Protein AF-A0A254TGI7-F1 (afdb_monomer_lite)

Organism: NCBI:txid1968433

Radius of gyration: 33.94 Å; chains: 1; bounding box: 70×38×105 Å

Foldseek 3Di:
DDPPPPPDPPPPPPPPVVVVVVLVVVVVVVVVVLVVVLVVQLVVVVVVLCVVVVVPVVPDDDDCSVVVVVVSNVVSVVVSVVVVVVVVVVSVVVVVVVVVVVVVLVVVLVVCVVVVNLDQPPPRPPPDPVSVVSNVQSVQVNVLVVVLVVLVVPDDPDQDPDPVSNVVSVVSVVVNVVSVVDRPDD

Structure (mmCIF, N/CA/C/O backbone):
data_AF-A0A254TGI7-F1
#
_entry.id   AF-A0A254TGI7-F1
#
loop_
_atom_site.group_PDB
_atom_site.id
_atom_site.type_symbol
_atom_site.label_atom_id
_atom_site.label_alt_id
_atom_site.label_comp_id
_atom_site.label_asym_id
_atom_site.label_entity_id
_atom_site.label_seq_id
_atom_site.pdbx_PDB_ins_code
_atom_site.Cartn_x
_atom_site.Cartn_y
_atom_site.Cartn_z
_atom_site.occupancy
_atom_site.B_iso_or_equiv
_atom_site.auth_seq_id
_atom_site.auth_comp_id
_atom_site.auth_asym_id
_atom_site.auth_atom_id
_atom_site.pdbx_PDB_model_num
ATOM 1 N N . MET A 1 1 ? 27.133 -23.871 -22.714 1.00 36.31 1 MET A N 1
ATOM 2 C CA . MET A 1 1 ? 26.494 -24.335 -21.467 1.00 36.31 1 MET A CA 1
ATOM 3 C C . MET A 1 1 ? 27.021 -23.432 -20.364 1.00 36.31 1 MET A C 1
ATOM 5 O O . MET A 1 1 ? 28.171 -23.569 -19.981 1.00 36.31 1 MET A O 1
ATOM 9 N N . ILE A 1 2 ? 26.268 -22.386 -20.026 1.00 43.25 2 ILE A N 1
ATOM 10 C CA . ILE A 1 2 ? 26.691 -21.354 -19.067 1.00 43.25 2 ILE A CA 1
ATOM 11 C C . ILE A 1 2 ? 26.237 -21.831 -17.683 1.00 43.25 2 ILE A C 1
ATOM 13 O O . ILE A 1 2 ? 25.066 -22.200 -17.564 1.00 43.25 2 ILE A O 1
ATOM 17 N N . PRO A 1 3 ? 27.112 -21.875 -16.663 1.00 49.44 3 PRO A N 1
ATOM 18 C CA . PRO A 1 3 ? 26.687 -22.210 -15.316 1.00 49.44 3 PRO A CA 1
ATOM 19 C C . PRO A 1 3 ? 25.784 -21.082 -14.819 1.00 49.44 3 PRO A C 1
ATOM 21 O O . PRO A 1 3 ? 26.219 -19.948 -14.633 1.00 49.44 3 PRO A O 1
ATOM 24 N N . ILE A 1 4 ? 24.498 -21.387 -14.660 1.00 50.16 4 ILE A N 1
ATOM 25 C CA . ILE A 1 4 ? 23.578 -20.529 -13.924 1.00 50.16 4 ILE A CA 1
ATOM 26 C C . ILE A 1 4 ? 23.998 -20.685 -12.466 1.00 50.16 4 ILE A C 1
ATOM 28 O O . ILE A 1 4 ? 23.680 -21.693 -11.836 1.00 50.16 4 ILE A O 1
ATOM 32 N N . SER A 1 5 ? 24.794 -19.740 -11.965 1.00 51.22 5 SER A N 1
ATOM 33 C CA . SER A 1 5 ? 25.120 -19.649 -10.548 1.00 51.22 5 SER A CA 1
ATOM 34 C C . SER A 1 5 ? 23.811 -19.649 -9.766 1.00 51.22 5 SER A C 1
ATOM 36 O O . SER A 1 5 ? 22.973 -18.764 -9.944 1.00 51.22 5 SER A O 1
ATOM 38 N N . ALA A 1 6 ? 23.622 -20.676 -8.940 1.00 52.50 6 ALA A N 1
ATOM 39 C CA . ALA A 1 6 ? 22.512 -20.818 -8.007 1.00 52.50 6 ALA A CA 1
ATOM 40 C C . ALA A 1 6 ? 22.697 -19.861 -6.819 1.00 52.50 6 ALA A C 1
ATOM 42 O O . ALA A 1 6 ? 22.656 -20.280 -5.664 1.00 52.50 6 ALA A O 1
ATOM 43 N N . ASP A 1 7 ? 22.961 -18.588 -7.115 1.00 54.72 7 ASP A N 1
ATOM 44 C CA . ASP A 1 7 ? 23.063 -17.555 -6.102 1.00 54.72 7 ASP A CA 1
ATOM 45 C C . ASP A 1 7 ? 21.641 -17.173 -5.703 1.00 54.72 7 ASP A C 1
ATOM 47 O O . ASP A 1 7 ? 20.912 -16.472 -6.410 1.00 54.72 7 ASP A O 1
ATOM 51 N N . ASP A 1 8 ? 21.216 -17.857 -4.647 1.00 52.28 8 ASP A N 1
ATOM 52 C CA . ASP A 1 8 ? 20.202 -17.490 -3.679 1.00 52.28 8 ASP A CA 1
ATOM 53 C C . ASP A 1 8 ? 19.189 -16.468 -4.206 1.00 52.28 8 ASP A C 1
ATOM 55 O O . ASP A 1 8 ? 19.264 -15.256 -3.980 1.00 52.28 8 ASP A O 1
ATOM 59 N N . ARG A 1 9 ? 18.198 -16.985 -4.938 1.00 51.59 9 ARG A N 1
ATOM 60 C CA . ARG A 1 9 ? 17.018 -16.247 -5.388 1.00 51.59 9 ARG A CA 1
ATOM 61 C C . ARG A 1 9 ? 16.159 -15.936 -4.158 1.00 51.59 9 ARG A C 1
ATOM 63 O O . ARG A 1 9 ? 15.042 -16.433 -4.036 1.00 51.59 9 ARG A O 1
ATOM 70 N N . ARG A 1 10 ? 16.680 -15.119 -3.234 1.00 52.34 10 ARG A N 1
ATOM 71 C CA . ARG A 1 10 ? 15.937 -14.481 -2.152 1.00 52.34 10 ARG A CA 1
ATOM 72 C C . ARG A 1 10 ? 14.828 -13.691 -2.817 1.00 52.34 10 ARG A C 1
ATOM 74 O O . ARG A 1 10 ? 15.018 -12.551 -3.240 1.00 52.34 10 ARG A O 1
ATOM 81 N N . GLN A 1 11 ? 13.662 -14.321 -2.922 1.00 50.00 11 GLN A N 1
ATOM 82 C CA . GLN A 1 11 ? 12.395 -13.657 -3.159 1.00 50.00 11 GLN A CA 1
ATOM 83 C C . GLN A 1 11 ? 12.186 -12.710 -1.982 1.00 50.00 11 GLN A C 1
ATOM 85 O O . GLN A 1 11 ? 11.547 -13.028 -0.985 1.00 50.00 11 GLN A O 1
ATOM 90 N N . THR A 1 12 ? 12.807 -11.541 -2.068 1.00 51.97 12 THR A N 1
ATOM 91 C CA . THR A 1 12 ? 12.520 -10.420 -1.196 1.00 51.97 12 THR A CA 1
ATOM 92 C C . THR A 1 12 ? 11.142 -9.964 -1.624 1.00 51.97 12 THR A C 1
ATOM 94 O O . THR A 1 12 ? 10.978 -9.181 -2.559 1.00 51.97 12 THR A O 1
ATOM 97 N N . ILE A 1 13 ? 10.132 -10.545 -0.979 1.00 52.84 13 ILE A N 1
ATOM 98 C CA . ILE A 1 13 ? 8.774 -10.036 -1.007 1.00 52.84 13 ILE A CA 1
ATOM 99 C C . ILE A 1 13 ? 8.892 -8.637 -0.404 1.00 52.84 13 ILE A C 1
ATOM 101 O O . ILE A 1 13 ? 8.951 -8.466 0.811 1.00 52.84 13 ILE A O 1
ATOM 105 N N . TYR A 1 14 ? 9.042 -7.640 -1.276 1.00 54.62 14 TYR A N 1
ATOM 106 C CA . TYR A 1 14 ? 9.087 -6.225 -0.930 1.00 54.62 14 TYR A CA 1
ATOM 107 C C . TYR A 1 14 ? 7.664 -5.813 -0.537 1.00 54.62 14 TYR A C 1
ATOM 109 O O . TYR A 1 14 ? 6.973 -5.093 -1.254 1.00 54.62 14 TYR A O 1
ATOM 117 N N . VAL A 1 15 ? 7.190 -6.334 0.596 1.00 56.69 15 VAL A N 1
ATOM 118 C CA . VAL A 1 15 ? 6.073 -5.730 1.312 1.00 56.69 15 VAL A CA 1
ATOM 119 C C . VAL A 1 15 ? 6.608 -4.387 1.776 1.00 56.69 15 VAL A C 1
ATOM 121 O O . VAL A 1 15 ? 7.562 -4.332 2.547 1.00 56.69 15 VAL A O 1
ATOM 124 N N . ASP A 1 16 ? 6.071 -3.312 1.206 1.00 66.69 16 ASP A N 1
ATOM 125 C CA . ASP A 1 16 ? 6.543 -1.951 1.423 1.00 66.69 16 ASP A CA 1
ATOM 126 C C . ASP A 1 16 ? 6.494 -1.632 2.928 1.00 66.69 16 ASP A C 1
ATOM 128 O O . ASP A 1 16 ? 5.434 -1.360 3.496 1.00 66.69 16 ASP A O 1
ATOM 132 N N . HIS A 1 17 ? 7.647 -1.733 3.599 1.00 69.38 17 HIS A N 1
ATOM 133 C CA . HIS A 1 17 ? 7.755 -1.614 5.055 1.00 69.38 17 HIS A CA 1
ATOM 134 C C . HIS A 1 17 ? 7.240 -0.264 5.557 1.00 69.38 17 HIS A C 1
ATOM 136 O O . HIS A 1 17 ? 6.846 -0.145 6.713 1.00 69.38 17 HIS A O 1
ATOM 142 N N . ILE A 1 18 ? 7.240 0.756 4.695 1.00 70.50 18 ILE A N 1
ATOM 143 C CA . ILE A 1 18 ? 6.680 2.072 4.993 1.00 70.50 18 ILE A CA 1
ATOM 144 C C . ILE A 1 18 ? 5.167 1.952 5.169 1.00 70.50 18 ILE A C 1
ATOM 146 O O . ILE A 1 18 ? 4.638 2.369 6.196 1.00 70.50 18 ILE A O 1
ATOM 150 N N . VAL A 1 19 ? 4.480 1.328 4.212 1.00 69.31 19 VAL A N 1
ATOM 151 C CA . VAL A 1 19 ? 3.024 1.149 4.267 1.00 69.31 19 VAL A CA 1
ATOM 152 C C . VAL A 1 19 ? 2.647 0.244 5.438 1.00 69.31 19 VAL A C 1
ATOM 154 O O . VAL A 1 19 ? 1.735 0.570 6.191 1.00 69.31 19 VAL A O 1
ATOM 157 N N . GLN A 1 20 ? 3.395 -0.841 5.656 1.00 77.06 20 GLN A N 1
ATOM 158 C CA . GLN A 1 20 ? 3.172 -1.737 6.791 1.00 77.06 20 GLN A CA 1
ATOM 159 C C . GLN A 1 20 ? 3.346 -1.018 8.137 1.00 77.06 20 GLN A C 1
ATOM 161 O O . GLN A 1 20 ? 2.534 -1.216 9.037 1.00 77.06 20 GLN A O 1
ATOM 166 N N . LYS A 1 21 ? 4.362 -0.152 8.277 1.00 79.31 21 LYS A N 1
ATOM 167 C CA . LYS A 1 21 ? 4.559 0.656 9.489 1.00 79.31 21 LYS A CA 1
ATOM 168 C C . LYS A 1 21 ? 3.387 1.595 9.725 1.00 79.31 21 LYS A C 1
ATOM 170 O O . LYS A 1 21 ? 2.875 1.624 10.834 1.00 79.31 21 LYS A O 1
ATOM 175 N N . TRP A 1 22 ? 2.936 2.326 8.707 1.00 77.31 22 TRP A N 1
ATOM 176 C CA . TRP A 1 22 ? 1.803 3.242 8.862 1.00 77.31 22 TRP A CA 1
ATOM 177 C C . TRP A 1 22 ? 0.497 2.512 9.172 1.00 77.31 22 TRP A C 1
ATOM 179 O O . TRP A 1 22 ? -0.266 2.987 10.006 1.00 77.31 22 TRP A O 1
ATOM 189 N N . LEU A 1 23 ? 0.268 1.342 8.568 1.00 76.62 23 LEU A N 1
ATOM 190 C CA . LEU A 1 23 ? -0.884 0.500 8.884 1.00 76.62 23 LEU A CA 1
ATOM 191 C C . LEU A 1 23 ? -0.836 0.019 10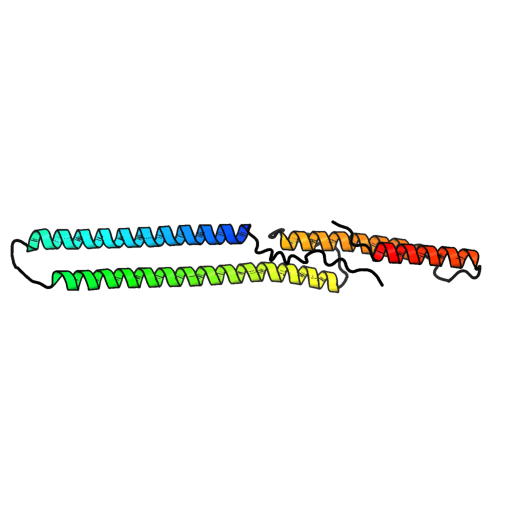.340 1.00 76.62 23 LEU A C 1
ATOM 193 O O . LEU A 1 23 ? -1.836 0.095 11.044 1.00 76.62 23 LEU A O 1
ATOM 197 N N . LEU A 1 24 ? 0.333 -0.425 10.806 1.00 80.19 24 LEU A N 1
ATOM 198 C CA . LEU A 1 24 ? 0.528 -0.877 12.182 1.00 80.19 24 LEU A CA 1
ATOM 199 C C . LEU A 1 24 ? 0.350 0.279 13.173 1.00 80.19 24 LEU A C 1
ATOM 201 O O . LEU A 1 24 ? -0.329 0.119 14.178 1.00 80.19 24 LEU A O 1
ATOM 205 N N . VAL A 1 25 ? 0.886 1.461 12.863 1.00 80.69 25 VAL A N 1
ATOM 206 C CA . VAL A 1 25 ? 0.687 2.679 13.664 1.00 80.69 25 VAL A CA 1
ATOM 207 C C . VAL A 1 25 ? -0.795 3.050 13.731 1.00 80.69 25 VAL A C 1
ATOM 209 O O . VAL A 1 25 ? -1.306 3.294 14.819 1.00 80.69 25 VAL A O 1
ATOM 212 N N . ALA A 1 26 ? -1.501 3.054 12.597 1.00 79.19 26 ALA A N 1
ATOM 213 C CA . ALA A 1 26 ? -2.934 3.336 12.556 1.00 79.19 26 ALA A CA 1
ATOM 214 C C . ALA A 1 26 ? -3.743 2.309 13.362 1.00 79.19 26 ALA A C 1
ATOM 216 O O . ALA A 1 26 ? -4.642 2.699 14.102 1.00 79.19 26 ALA A O 1
ATOM 217 N N . LEU A 1 27 ? -3.390 1.023 13.269 1.00 81.50 27 LEU A N 1
ATOM 218 C CA . LEU A 1 27 ? -4.012 -0.048 14.045 1.00 81.50 27 LEU A CA 1
ATOM 219 C C . LEU A 1 27 ? -3.783 0.144 15.547 1.00 81.50 27 LEU A C 1
ATOM 221 O O . LEU A 1 27 ? -4.729 0.068 16.316 1.00 81.50 27 LEU A O 1
ATOM 225 N N . VAL A 1 28 ? -2.555 0.457 15.966 1.00 84.31 28 VAL A N 1
ATOM 226 C CA . VAL A 1 28 ? -2.234 0.710 17.379 1.00 84.31 28 VAL A CA 1
ATOM 227 C C . VAL A 1 28 ? -2.987 1.934 17.903 1.00 84.31 28 VAL A C 1
ATOM 229 O O . VAL A 1 28 ? -3.548 1.884 18.992 1.00 84.31 28 VAL A O 1
ATOM 232 N N . ILE A 1 29 ? -3.045 3.029 17.138 1.00 83.88 29 ILE A N 1
ATOM 233 C CA . ILE A 1 29 ? -3.807 4.226 17.528 1.00 83.88 29 ILE A CA 1
ATOM 234 C C . ILE A 1 29 ? -5.298 3.898 17.656 1.00 83.88 29 ILE A C 1
ATOM 236 O O . ILE A 1 29 ? -5.936 4.317 18.624 1.00 83.88 29 ILE A O 1
ATOM 240 N N . LEU A 1 30 ? -5.850 3.142 16.708 1.00 80.50 30 LEU A N 1
ATOM 241 C CA . LEU A 1 30 ? -7.235 2.685 16.748 1.00 80.50 30 LEU A CA 1
ATOM 242 C C . LEU A 1 30 ? -7.499 1.822 17.993 1.00 80.50 30 LEU A C 1
ATOM 244 O O . LEU A 1 30 ? -8.445 2.105 18.724 1.00 80.50 30 LEU A O 1
ATOM 248 N N . GLU A 1 31 ? -6.646 0.834 18.266 1.00 81.12 31 GLU A N 1
ATOM 249 C CA . GLU A 1 31 ? -6.734 -0.064 19.424 1.00 81.12 31 GLU A CA 1
ATOM 250 C C . GLU A 1 31 ? -6.682 0.721 20.744 1.00 81.12 31 GLU A C 1
ATOM 252 O O . GLU A 1 31 ? -7.525 0.532 21.622 1.00 81.12 31 GLU A O 1
ATOM 257 N N . CYS A 1 32 ? -5.741 1.664 20.872 1.00 87.81 32 CYS A N 1
ATOM 258 C CA . CYS A 1 32 ? -5.616 2.530 22.044 1.00 87.81 32 CYS A CA 1
ATOM 259 C C . CYS A 1 32 ? -6.853 3.417 22.228 1.00 87.81 32 CYS A C 1
ATOM 261 O O . CYS A 1 32 ? -7.322 3.592 23.351 1.00 87.81 32 CYS A O 1
ATOM 263 N N . THR A 1 33 ? -7.400 3.956 21.135 1.00 81.81 33 THR A N 1
ATOM 264 C CA . THR A 1 33 ? -8.604 4.801 21.171 1.00 81.81 33 THR A CA 1
ATOM 265 C C . THR A 1 33 ? -9.823 3.987 21.596 1.00 81.81 33 THR A C 1
ATOM 267 O O . THR A 1 33 ? -10.573 4.417 22.467 1.00 81.81 33 THR A O 1
ATOM 270 N N . LEU A 1 34 ? -9.995 2.786 21.037 1.00 79.56 34 LEU A N 1
ATOM 271 C CA . LEU A 1 34 ? -11.066 1.858 21.403 1.00 79.56 34 LEU A CA 1
ATOM 272 C C . LEU A 1 34 ? -10.967 1.424 22.863 1.00 79.56 34 LEU A C 1
ATOM 274 O O . LEU A 1 34 ? -11.953 1.498 23.591 1.00 79.56 34 LEU A O 1
ATOM 278 N N . THR A 1 35 ? -9.774 1.024 23.301 1.00 82.06 35 THR A N 1
ATOM 279 C CA . THR A 1 35 ? -9.523 0.608 24.685 1.00 82.06 35 THR A CA 1
ATOM 280 C C . THR A 1 35 ? -9.776 1.768 25.647 1.00 82.06 35 THR A C 1
ATOM 282 O O . THR A 1 35 ? -10.445 1.591 26.662 1.00 82.06 35 THR A O 1
ATOM 285 N N . GLY A 1 36 ? -9.315 2.975 25.305 1.00 86.88 36 GLY A N 1
ATOM 286 C CA . GLY A 1 36 ? -9.557 4.183 26.091 1.00 86.88 36 GLY A CA 1
ATOM 287 C C . GLY A 1 36 ? -11.042 4.523 26.207 1.00 86.88 36 GLY A C 1
ATOM 288 O O . GLY A 1 36 ? -11.521 4.779 27.308 1.00 86.88 36 GLY A O 1
ATOM 289 N N . LEU A 1 37 ? -11.789 4.463 25.100 1.00 81.38 37 LEU A N 1
ATOM 290 C CA . LEU A 1 37 ? -13.236 4.696 25.097 1.00 81.38 37 LEU A CA 1
ATOM 291 C C . LEU A 1 37 ? -14.002 3.617 25.872 1.00 81.38 37 LEU A C 1
ATOM 293 O O . LEU A 1 37 ? -14.944 3.944 26.589 1.00 81.38 37 LEU A O 1
ATOM 297 N N . ALA A 1 38 ? -13.592 2.352 25.772 1.00 80.31 38 ALA A N 1
ATOM 298 C CA . ALA A 1 38 ? -14.205 1.257 26.517 1.00 80.31 38 ALA A CA 1
ATOM 299 C C . ALA A 1 38 ? -13.985 1.408 28.029 1.00 80.31 38 ALA A C 1
ATOM 301 O O . ALA A 1 38 ? -14.940 1.302 28.797 1.00 80.31 38 ALA A O 1
ATOM 302 N N . ILE A 1 39 ? -12.753 1.713 28.457 1.00 85.44 39 ILE A N 1
ATOM 303 C CA . ILE A 1 39 ? -12.430 1.975 29.868 1.00 85.44 39 ILE A CA 1
ATOM 304 C C . ILE A 1 39 ? -13.197 3.197 30.373 1.00 85.44 39 ILE A C 1
ATOM 306 O O . ILE A 1 39 ? -13.768 3.149 31.460 1.00 85.44 39 ILE A O 1
ATOM 310 N N . TRP A 1 40 ? -13.246 4.273 29.584 1.00 86.00 40 TRP A N 1
ATOM 311 C CA . TRP A 1 40 ? -14.006 5.474 29.927 1.00 86.00 40 TRP A CA 1
ATOM 312 C C . TRP A 1 40 ? -15.493 5.166 30.123 1.00 86.00 40 TRP A C 1
ATOM 314 O O . TRP A 1 40 ? -16.075 5.566 31.129 1.00 86.00 40 TRP A O 1
ATOM 324 N N . GLY A 1 41 ? -16.109 4.442 29.184 1.00 81.94 41 GLY A N 1
ATOM 325 C CA . GLY A 1 41 ? -17.516 4.050 29.273 1.00 81.94 41 GLY A CA 1
ATOM 326 C C . GLY A 1 41 ? -17.793 3.180 30.498 1.00 81.94 41 GLY A C 1
ATOM 327 O O . GLY A 1 41 ? -18.735 3.445 31.238 1.00 81.94 41 GLY A O 1
ATOM 328 N N . LEU A 1 42 ? -16.921 2.204 30.766 1.00 81.00 42 LEU A N 1
ATOM 329 C CA . LEU A 1 42 ? -17.019 1.362 31.956 1.00 81.00 42 LEU A CA 1
ATOM 330 C C . LEU A 1 42 ? -16.909 2.188 33.244 1.00 81.00 42 LEU A C 1
ATOM 332 O O . LEU A 1 42 ? -17.659 1.950 34.184 1.00 81.00 42 LEU A O 1
ATOM 336 N N . TYR A 1 43 ? -15.995 3.160 33.288 1.00 85.31 43 TYR A N 1
ATOM 337 C CA . TYR A 1 43 ? -15.813 4.043 34.439 1.00 85.31 43 TYR A CA 1
ATOM 338 C C . TYR A 1 43 ? -17.043 4.923 34.691 1.00 85.31 43 TYR A C 1
ATOM 340 O O . TYR A 1 43 ? -17.453 5.080 35.840 1.00 85.31 43 TYR A O 1
ATOM 348 N N . ALA A 1 44 ? -17.653 5.462 33.631 1.00 83.06 44 ALA A N 1
ATOM 349 C CA . ALA A 1 44 ? -18.869 6.266 33.735 1.00 83.06 44 ALA A CA 1
ATOM 350 C C . ALA A 1 44 ? -20.050 5.450 34.293 1.00 83.06 44 ALA A C 1
ATOM 352 O O . ALA A 1 44 ? -20.703 5.886 35.238 1.00 83.06 44 ALA A O 1
ATOM 353 N N . GLU A 1 45 ? -20.265 4.239 33.772 1.00 80.75 45 GLU A N 1
ATOM 354 C CA . GLU A 1 45 ? -21.331 3.334 34.232 1.00 80.75 45 GLU A CA 1
ATOM 355 C C . GLU A 1 45 ? -21.091 2.840 35.665 1.00 80.75 45 GLU A C 1
ATOM 357 O O . GLU A 1 45 ? -22.002 2.834 36.492 1.00 80.75 45 GLU A O 1
ATOM 362 N N . LEU A 1 46 ? -19.845 2.498 36.016 1.00 80.81 46 LEU A N 1
ATOM 363 C CA . LEU A 1 46 ? -19.472 2.183 37.399 1.00 80.81 46 LEU A CA 1
ATOM 364 C C . LEU A 1 46 ? -19.781 3.342 38.347 1.00 80.81 46 LEU A C 1
ATOM 366 O O . LEU A 1 46 ? -20.275 3.101 39.446 1.00 80.81 46 LEU A O 1
ATOM 370 N N . GLY A 1 47 ? -19.512 4.579 37.924 1.00 84.00 47 GLY A N 1
ATOM 371 C CA . GLY A 1 47 ? -19.852 5.782 38.678 1.00 84.00 47 GLY A CA 1
ATOM 372 C C . GLY A 1 47 ? -21.345 5.855 38.989 1.00 84.00 47 GLY A C 1
ATOM 373 O O . GLY A 1 47 ? -21.717 5.966 40.157 1.00 84.00 47 GLY A O 1
ATOM 374 N N . GLU A 1 48 ? -22.199 5.690 37.976 1.00 83.38 48 GLU A N 1
ATOM 375 C CA . GLU A 1 48 ? -23.652 5.690 38.172 1.00 83.38 48 GLU A CA 1
ATOM 376 C C . GLU A 1 48 ? -24.138 4.534 39.059 1.00 83.38 48 GLU A C 1
ATOM 378 O O . GLU A 1 48 ? -25.026 4.721 39.895 1.00 83.38 48 GLU A O 1
ATOM 383 N N . ILE A 1 49 ? -23.576 3.332 38.896 1.00 78.75 49 ILE A N 1
ATOM 384 C CA . ILE A 1 49 ? -23.944 2.161 39.703 1.00 78.75 49 ILE A CA 1
ATOM 385 C C . ILE A 1 49 ? -23.547 2.375 41.168 1.00 78.75 49 ILE A C 1
ATOM 387 O O . ILE A 1 49 ? -24.327 2.051 42.067 1.00 78.75 49 ILE A O 1
ATOM 391 N N . ILE A 1 50 ? -22.352 2.914 41.428 1.00 81.44 50 ILE A N 1
ATOM 392 C CA . ILE A 1 50 ? -21.877 3.223 42.782 1.00 81.44 50 ILE A CA 1
ATOM 393 C C . ILE A 1 50 ? -22.759 4.294 43.415 1.00 81.44 50 ILE A C 1
ATOM 395 O O . ILE A 1 50 ? -23.161 4.145 44.570 1.00 81.44 50 ILE A O 1
ATOM 399 N N . GLU A 1 51 ? -23.101 5.345 42.673 1.00 81.75 51 GLU A N 1
ATOM 400 C CA . GLU A 1 51 ? -23.957 6.418 43.167 1.00 81.75 51 GLU A CA 1
ATOM 401 C C . GLU A 1 51 ? -25.348 5.877 43.527 1.00 81.75 51 GLU A C 1
ATOM 403 O O . GLU A 1 51 ? -25.804 6.045 44.659 1.00 81.75 51 GLU A O 1
ATOM 408 N N . ARG A 1 52 ? -25.968 5.086 42.638 1.00 77.38 52 ARG A N 1
ATOM 409 C CA . ARG A 1 52 ? -27.250 4.412 42.912 1.00 77.38 52 ARG A CA 1
ATOM 410 C C . ARG A 1 52 ? -27.186 3.476 44.121 1.00 77.38 52 ARG A C 1
ATOM 412 O O . ARG A 1 52 ? -28.132 3.437 44.907 1.00 77.38 52 ARG A O 1
ATOM 419 N N . ASN A 1 53 ? -26.095 2.732 44.304 1.00 67.25 53 ASN A N 1
ATOM 420 C CA . ASN A 1 53 ? -25.967 1.791 45.422 1.00 67.25 53 ASN A CA 1
ATOM 421 C C . ASN A 1 53 ? -25.635 2.458 46.754 1.00 67.25 53 ASN A C 1
ATOM 423 O O . ASN A 1 53 ? -26.133 2.010 47.785 1.00 67.25 53 ASN A O 1
ATOM 427 N N . THR A 1 54 ? -24.878 3.554 46.745 1.00 74.25 54 THR A N 1
ATOM 428 C CA . THR A 1 54 ? -24.588 4.331 47.960 1.00 74.25 54 THR A CA 1
ATOM 429 C C . THR A 1 54 ? -25.887 4.803 48.623 1.00 74.25 54 THR A C 1
ATOM 431 O O . THR A 1 54 ? -26.005 4.758 49.844 1.00 74.25 54 THR A O 1
ATOM 434 N N . TYR A 1 55 ? -26.913 5.142 47.831 1.00 67.56 55 TYR A N 1
ATOM 435 C CA . TYR A 1 55 ? -28.248 5.471 48.343 1.00 67.56 55 TYR A CA 1
ATOM 436 C C . TYR A 1 55 ? -29.109 4.246 48.716 1.00 67.56 55 TYR A C 1
ATOM 438 O O . TYR A 1 55 ? -29.985 4.354 49.575 1.00 67.56 55 TYR A O 1
ATOM 446 N N . ARG A 1 56 ? -28.880 3.074 48.105 1.00 62.53 56 ARG A N 1
ATOM 447 C CA . ARG A 1 56 ? -29.739 1.879 48.244 1.00 62.53 56 ARG A CA 1
ATOM 448 C C . ARG A 1 56 ? -29.353 0.949 49.398 1.00 62.53 56 ARG A C 1
ATOM 450 O O . ARG A 1 56 ? -30.238 0.306 49.960 1.00 62.53 56 ARG A O 1
ATOM 457 N N . ILE A 1 57 ? -28.080 0.924 49.806 1.00 57.03 57 ILE A N 1
ATOM 458 C CA . ILE A 1 57 ? -27.592 0.140 50.964 1.00 57.03 57 ILE A CA 1
ATOM 459 C C . ILE A 1 57 ? -28.317 0.532 52.267 1.00 57.03 57 ILE A C 1
ATOM 461 O O . ILE A 1 57 ? -28.418 -0.275 53.188 1.00 57.03 57 ILE A O 1
ATOM 465 N N . HIS A 1 58 ? -28.910 1.729 52.334 1.00 58.22 58 HIS A N 1
ATOM 466 C CA . HIS A 1 58 ? -29.752 2.129 53.461 1.00 58.22 58 HIS A CA 1
ATOM 467 C C . HIS A 1 58 ? -31.172 1.536 53.466 1.00 58.22 58 HIS A C 1
ATOM 469 O O . HIS A 1 58 ? -31.827 1.632 54.502 1.00 58.22 58 HIS A O 1
ATOM 475 N N . PHE A 1 59 ? -31.663 0.922 52.378 1.00 55.59 59 PHE A N 1
ATOM 476 C CA . PHE A 1 59 ? -33.100 0.640 52.247 1.00 55.59 59 PHE A CA 1
ATOM 477 C C . PHE A 1 59 ? -33.535 -0.767 51.812 1.00 55.59 59 PHE A C 1
ATOM 479 O O . PHE A 1 59 ? -34.684 -1.094 52.099 1.00 55.59 59 PHE A O 1
ATOM 486 N N . SER A 1 60 ? -32.724 -1.630 51.182 1.00 54.34 60 SER A N 1
ATOM 487 C CA . SER A 1 60 ? -33.122 -3.042 50.951 1.00 54.34 60 SER A CA 1
ATOM 488 C C . SER A 1 60 ? -31.962 -3.959 50.526 1.00 54.34 60 SER A C 1
ATOM 490 O O . SER A 1 60 ? -31.157 -3.545 49.691 1.00 54.34 60 SER A O 1
ATOM 492 N N . PRO A 1 61 ? -31.899 -5.211 51.026 1.00 58.38 61 PRO A N 1
ATOM 493 C CA . PRO A 1 61 ? -30.940 -6.222 50.592 1.00 58.38 61 PRO A CA 1
ATOM 494 C C . PRO A 1 61 ? -31.523 -7.001 49.405 1.00 58.38 61 PRO A C 1
ATOM 496 O O . PRO A 1 61 ? -32.263 -7.959 49.603 1.00 58.38 61 PRO A O 1
ATOM 499 N N . ASP A 1 62 ? -31.234 -6.576 48.177 1.00 61.34 62 ASP A N 1
ATOM 500 C CA . ASP A 1 62 ? -31.703 -7.276 46.973 1.00 61.34 62 ASP A CA 1
ATOM 501 C C . ASP A 1 62 ? -30.512 -7.782 46.142 1.00 61.34 62 ASP A C 1
ATOM 503 O O . ASP A 1 62 ? -29.622 -7.021 45.764 1.00 61.34 62 ASP A O 1
ATOM 507 N N . ASP A 1 63 ? -30.511 -9.086 45.859 1.00 62.00 63 ASP A N 1
ATOM 508 C CA . ASP A 1 63 ? -29.356 -9.913 45.457 1.00 62.00 63 ASP A CA 1
ATOM 509 C C . ASP A 1 63 ? -29.057 -9.901 43.934 1.00 62.00 63 ASP A C 1
ATOM 511 O O . ASP A 1 63 ? -28.336 -10.740 43.397 1.00 62.00 63 ASP A O 1
ATOM 515 N N . ASN A 1 64 ? -29.619 -8.945 43.185 1.00 73.12 64 ASN A N 1
ATOM 516 C CA . ASN A 1 64 ? -29.564 -8.923 41.710 1.00 73.12 64 ASN A CA 1
ATOM 517 C C . ASN A 1 64 ? -28.410 -8.095 41.108 1.00 73.12 64 ASN A C 1
ATOM 519 O O . ASN A 1 64 ? -28.306 -7.972 39.885 1.00 73.12 64 ASN A O 1
ATOM 523 N N . MET A 1 65 ? -27.516 -7.557 41.939 1.00 70.81 65 MET A N 1
ATOM 524 C CA . MET A 1 65 ? -26.493 -6.583 41.532 1.00 70.81 65 MET A CA 1
ATOM 525 C C . MET A 1 65 ? -25.488 -7.132 40.503 1.00 70.81 65 MET A C 1
ATOM 527 O O . MET A 1 65 ? -25.153 -6.453 39.533 1.00 70.81 65 MET A O 1
ATOM 531 N N . LEU A 1 66 ? -25.048 -8.386 40.660 1.00 76.31 66 LEU A N 1
ATOM 532 C CA . LEU A 1 66 ? -24.123 -9.028 39.716 1.00 76.31 66 LEU A CA 1
ATOM 533 C C . LEU A 1 66 ? -24.736 -9.174 38.320 1.00 76.31 66 LEU A C 1
ATOM 535 O O . LEU A 1 66 ? -24.051 -8.988 37.317 1.00 76.31 66 LEU A O 1
ATOM 539 N N . ARG A 1 67 ? -26.031 -9.497 38.243 1.00 81.25 67 ARG A N 1
ATOM 540 C CA . ARG A 1 67 ? -26.720 -9.714 36.968 1.00 81.25 67 ARG A CA 1
ATOM 541 C C . ARG A 1 67 ? -26.825 -8.421 36.165 1.00 81.25 67 ARG A C 1
ATOM 543 O O . ARG A 1 67 ? -26.600 -8.449 34.960 1.00 81.25 67 ARG A O 1
ATOM 550 N N . GLU A 1 68 ? -27.143 -7.313 36.825 1.00 79.50 68 GLU A N 1
ATOM 551 C CA . GLU A 1 68 ? -27.222 -5.991 36.194 1.00 79.50 68 GLU A CA 1
ATOM 552 C C . GLU A 1 68 ? -25.841 -5.565 35.670 1.00 79.50 68 GLU A C 1
ATOM 554 O O . GLU A 1 68 ? -25.699 -5.243 34.492 1.00 79.50 68 GLU A O 1
ATOM 559 N N . PHE A 1 69 ? -24.789 -5.778 36.470 1.00 77.38 69 PHE A N 1
ATOM 560 C CA . PHE A 1 69 ? -23.403 -5.530 36.065 1.00 77.38 69 PHE A CA 1
ATOM 561 C C . PHE A 1 69 ? -22.976 -6.333 34.823 1.00 77.38 69 PHE A C 1
ATOM 563 O O . PHE A 1 69 ? -22.345 -5.797 33.912 1.00 77.38 69 PHE A O 1
ATOM 570 N N . PHE A 1 70 ? -23.340 -7.620 34.749 1.00 83.81 70 PHE A N 1
ATOM 571 C CA . PHE A 1 70 ? -23.065 -8.449 33.570 1.00 83.81 70 PHE A CA 1
ATOM 572 C C . PHE A 1 70 ? -23.821 -7.970 32.327 1.00 83.81 70 PHE A C 1
ATOM 574 O O . PHE A 1 70 ? -23.278 -8.049 31.226 1.00 83.81 70 PHE A O 1
ATOM 581 N N . ILE A 1 71 ? -25.055 -7.479 32.477 1.00 85.44 71 ILE A N 1
ATOM 582 C CA . ILE A 1 71 ? -25.862 -6.985 31.354 1.00 85.44 71 ILE A CA 1
ATOM 583 C C . ILE A 1 71 ? -25.291 -5.666 30.821 1.00 85.44 71 ILE A C 1
ATOM 585 O O . ILE A 1 71 ? -25.095 -5.550 29.609 1.00 85.44 71 ILE A O 1
ATOM 589 N N . GLU A 1 72 ? -24.987 -4.699 31.692 1.00 80.38 72 GLU A N 1
ATOM 590 C CA . GLU A 1 72 ? -24.329 -3.444 31.298 1.00 80.38 72 GLU A CA 1
ATOM 591 C C . GLU A 1 72 ? -22.961 -3.723 30.659 1.00 80.38 72 GLU A C 1
ATOM 593 O O . GLU A 1 72 ? -22.678 -3.262 29.550 1.00 80.38 72 GLU A O 1
ATOM 598 N N . GLY A 1 73 ? -22.141 -4.563 31.300 1.00 79.94 73 GLY A N 1
ATOM 599 C CA . GLY A 1 73 ? -20.828 -4.949 30.787 1.00 79.94 73 GLY A CA 1
ATOM 600 C C . GLY A 1 73 ? -20.907 -5.618 29.414 1.00 79.94 73 GLY A C 1
ATOM 601 O O . GLY A 1 73 ? -20.148 -5.267 28.510 1.00 79.94 73 GLY A O 1
ATOM 602 N N . ALA A 1 74 ? -21.864 -6.530 29.210 1.00 86.25 74 ALA A N 1
ATOM 603 C CA . ALA A 1 74 ? -22.082 -7.176 27.919 1.00 86.25 74 ALA A CA 1
ATOM 604 C C . ALA A 1 74 ? -22.515 -6.179 26.833 1.00 86.25 74 ALA A C 1
ATOM 606 O O . ALA A 1 74 ? -22.032 -6.275 25.704 1.00 86.25 74 ALA A O 1
ATOM 607 N N . LYS A 1 75 ? -23.375 -5.199 27.151 1.00 84.94 75 LYS A N 1
ATOM 608 C CA . LYS A 1 75 ? -23.764 -4.143 26.198 1.00 84.94 75 LYS A CA 1
ATOM 609 C C . LYS A 1 75 ? -22.557 -3.319 25.751 1.00 84.94 75 LYS A C 1
ATOM 611 O O . LYS A 1 75 ? -22.389 -3.111 24.549 1.00 84.94 75 LYS A O 1
ATOM 616 N N . ILE A 1 76 ? -21.708 -2.893 26.689 1.00 80.44 76 ILE A N 1
ATOM 617 C CA . ILE A 1 76 ? -20.484 -2.137 26.381 1.00 80.44 76 ILE A CA 1
ATOM 618 C C . ILE A 1 76 ? -19.549 -2.984 25.514 1.00 80.44 76 ILE A C 1
ATOM 620 O O . ILE A 1 76 ? -19.048 -2.501 24.498 1.00 80.44 76 ILE A O 1
ATOM 624 N N . LEU A 1 77 ? -19.355 -4.259 25.868 1.00 80.50 77 LEU A N 1
ATOM 625 C CA . LEU A 1 77 ? -18.480 -5.174 25.135 1.00 80.50 77 LEU A CA 1
ATOM 626 C C . LEU A 1 77 ? -18.959 -5.389 23.691 1.00 80.50 77 LEU A C 1
ATOM 628 O O . LEU A 1 77 ? -18.161 -5.326 22.756 1.00 80.50 77 LEU A O 1
ATOM 632 N N . ILE A 1 78 ? -20.264 -5.603 23.498 1.00 86.75 78 ILE A N 1
ATOM 633 C CA . ILE A 1 78 ? -20.870 -5.749 22.169 1.00 86.75 78 ILE A CA 1
ATOM 634 C C . ILE A 1 78 ? -20.716 -4.449 21.375 1.00 86.75 78 ILE A C 1
ATOM 636 O O . ILE A 1 78 ? -20.304 -4.492 20.216 1.00 86.75 78 ILE A O 1
ATOM 640 N N . GLY A 1 79 ? -20.993 -3.296 21.991 1.00 84.31 79 GLY A N 1
ATOM 641 C CA . GLY A 1 79 ? -20.828 -1.987 21.358 1.00 84.31 79 GLY A CA 1
ATOM 642 C C . GLY A 1 79 ? -19.392 -1.748 20.887 1.00 84.31 79 GLY A C 1
ATOM 643 O O . GLY A 1 79 ? -19.170 -1.425 19.720 1.00 84.31 79 GLY A O 1
ATOM 644 N N . ALA A 1 80 ? -18.410 -1.995 21.757 1.00 78.62 80 ALA A N 1
ATOM 645 C CA . ALA A 1 80 ? -16.992 -1.904 21.420 1.00 78.62 80 ALA A CA 1
ATOM 646 C C . ALA A 1 80 ? -16.605 -2.884 20.298 1.00 78.62 80 ALA A C 1
ATOM 648 O O . ALA A 1 80 ? -15.894 -2.508 19.364 1.00 78.62 80 ALA A O 1
ATOM 649 N N . GLY A 1 81 ? -17.12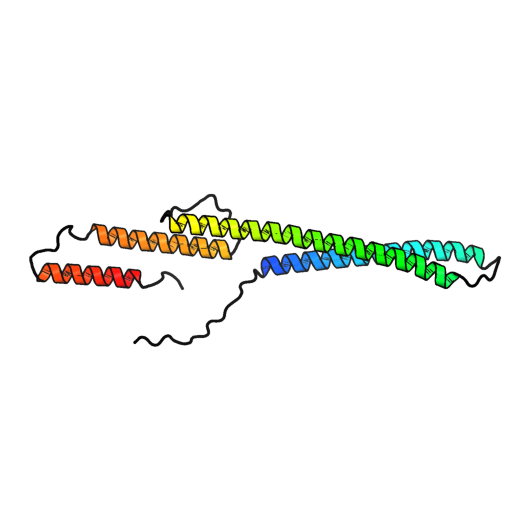7 -4.114 20.339 1.00 81.75 81 GLY A N 1
ATOM 650 C CA . GLY A 1 81 ? -16.920 -5.120 19.299 1.00 81.75 81 GLY A CA 1
ATOM 651 C C . GLY A 1 81 ? -17.441 -4.683 17.927 1.00 81.75 81 GLY A C 1
ATOM 652 O O . GLY A 1 81 ? -16.742 -4.841 16.927 1.00 81.75 81 GLY A O 1
ATOM 653 N N . VAL A 1 82 ? -18.631 -4.075 17.871 1.00 86.19 82 VAL A N 1
ATOM 654 C CA . VAL A 1 82 ? -19.205 -3.541 16.624 1.00 86.19 82 VAL A CA 1
ATOM 655 C C . VAL A 1 82 ? -18.348 -2.406 16.069 1.00 86.19 82 VAL A C 1
ATOM 657 O O . VAL A 1 82 ? -18.036 -2.411 14.879 1.00 86.19 82 VAL A O 1
ATOM 660 N N . VAL A 1 83 ? -17.923 -1.459 16.910 1.00 80.12 83 VAL A N 1
ATOM 661 C CA . VAL A 1 83 ? -17.057 -0.351 16.470 1.00 80.12 83 VAL A CA 1
ATOM 662 C C . VAL A 1 83 ? -15.724 -0.883 15.938 1.00 80.12 83 VAL A C 1
ATOM 664 O O . VAL A 1 83 ? -15.273 -0.445 14.878 1.00 80.12 83 VAL A O 1
ATOM 667 N N . ASN A 1 84 ? -15.127 -1.867 16.614 1.00 79.94 84 ASN A N 1
ATOM 668 C CA . ASN A 1 84 ? -13.886 -2.490 16.162 1.00 79.94 84 ASN A CA 1
ATOM 669 C C . ASN A 1 84 ? -14.057 -3.185 14.802 1.00 79.94 84 ASN A C 1
ATOM 671 O O . ASN A 1 84 ? -13.274 -2.968 13.878 1.00 79.94 84 ASN A O 1
ATOM 675 N N . LEU A 1 85 ? -15.136 -3.954 14.634 1.00 84.56 85 LEU A N 1
ATOM 676 C CA . LEU A 1 85 ? -15.445 -4.608 13.364 1.00 84.56 85 LEU A CA 1
ATOM 677 C C . LEU A 1 85 ? -15.609 -3.590 12.224 1.00 84.56 85 LEU A C 1
ATOM 679 O O . LEU A 1 85 ? -15.069 -3.788 11.136 1.00 84.56 85 LEU A O 1
ATOM 683 N N . VAL A 1 86 ? -16.309 -2.478 12.470 1.00 84.38 86 VAL A N 1
ATOM 684 C CA . VAL A 1 86 ? -16.467 -1.393 11.487 1.00 84.38 86 VAL A CA 1
ATOM 685 C C . VAL A 1 86 ? -15.114 -0.792 11.109 1.00 84.38 86 VAL A C 1
ATOM 687 O O . VAL A 1 86 ? -14.853 -0.559 9.927 1.00 84.38 86 VAL A O 1
ATOM 690 N N . ALA A 1 87 ? -14.236 -0.571 12.084 1.00 79.50 87 ALA A N 1
ATOM 691 C CA . ALA A 1 87 ? -12.916 -0.017 11.832 1.00 79.50 87 ALA A CA 1
ATOM 692 C C . ALA A 1 87 ? -12.038 -0.957 10.987 1.00 79.50 87 ALA A C 1
ATOM 694 O O . ALA A 1 87 ? -11.384 -0.501 10.047 1.00 79.50 87 ALA A O 1
ATOM 695 N N . ILE A 1 88 ? -12.095 -2.269 11.241 1.00 81.44 88 ILE A N 1
ATOM 696 C CA . ILE A 1 88 ? -11.418 -3.288 10.424 1.00 81.44 88 ILE A CA 1
ATOM 697 C C . ILE A 1 88 ? -11.936 -3.261 8.978 1.00 81.44 88 ILE A C 1
ATOM 699 O O . ILE A 1 88 ? -11.143 -3.257 8.036 1.00 81.44 88 ILE A O 1
ATOM 703 N N . ILE A 1 89 ? -13.256 -3.176 8.783 1.00 86.31 89 ILE A N 1
ATOM 704 C CA . ILE A 1 89 ? -13.864 -3.096 7.444 1.00 86.31 89 ILE A CA 1
ATOM 705 C C . ILE A 1 89 ? -13.405 -1.833 6.700 1.00 86.31 89 ILE A C 1
ATOM 707 O O . ILE A 1 89 ? -13.112 -1.878 5.501 1.00 86.31 89 ILE A O 1
ATOM 711 N N . LEU A 1 90 ? -13.334 -0.691 7.389 1.00 82.69 90 LEU A N 1
ATOM 712 C CA . LEU A 1 90 ? -12.843 0.556 6.801 1.00 82.69 90 LEU A CA 1
ATOM 713 C C . LEU A 1 90 ? -11.366 0.453 6.417 1.00 82.69 90 LEU A C 1
ATOM 715 O O . LEU A 1 90 ? -11.000 0.876 5.319 1.00 82.69 90 LEU A O 1
ATOM 719 N N . ALA A 1 91 ? -10.538 -0.140 7.279 1.00 79.56 91 ALA A N 1
ATOM 720 C CA . ALA A 1 91 ? -9.128 -0.372 6.995 1.00 79.56 91 ALA A CA 1
ATOM 721 C C . ALA A 1 91 ? -8.942 -1.236 5.736 1.00 79.56 91 ALA A C 1
ATOM 723 O O . ALA A 1 91 ? -8.178 -0.852 4.848 1.00 79.56 91 ALA A O 1
ATOM 724 N N . ASP A 1 92 ? -9.699 -2.331 5.604 1.00 83.62 92 ASP A N 1
ATOM 725 C CA . ASP A 1 92 ? -9.668 -3.196 4.416 1.00 83.62 92 ASP A CA 1
ATOM 726 C C . ASP A 1 92 ? -10.090 -2.445 3.141 1.00 83.62 92 ASP A C 1
ATOM 728 O O . ASP A 1 92 ? -9.434 -2.525 2.098 1.00 83.62 92 ASP A O 1
ATOM 732 N N . ARG A 1 93 ? -11.135 -1.610 3.220 1.00 84.94 93 ARG A N 1
ATOM 733 C CA . ARG A 1 93 ? -11.564 -0.791 2.076 1.00 84.94 93 ARG A CA 1
ATOM 734 C C . ARG A 1 93 ? -10.526 0.237 1.646 1.00 84.94 93 ARG A C 1
ATOM 736 O O . ARG A 1 93 ? -10.287 0.386 0.443 1.00 84.94 93 ARG A O 1
ATOM 743 N N . ILE A 1 94 ? -9.930 0.950 2.598 1.00 81.25 94 ILE A N 1
ATOM 744 C CA . ILE A 1 94 ? -8.885 1.941 2.320 1.00 81.25 94 ILE A CA 1
ATOM 745 C C . ILE A 1 94 ? -7.674 1.241 1.696 1.00 81.25 94 ILE A C 1
ATOM 747 O O . ILE A 1 94 ? -7.154 1.704 0.678 1.00 81.25 94 ILE A O 1
ATOM 751 N N . TRP A 1 95 ? -7.283 0.089 2.245 1.00 81.75 95 TRP A N 1
ATOM 752 C CA . TRP A 1 95 ? -6.211 -0.742 1.711 1.00 81.75 95 TRP A CA 1
ATOM 753 C C . TRP A 1 95 ? -6.483 -1.178 0.269 1.00 81.75 95 TRP A C 1
ATOM 755 O O . TRP A 1 95 ? -5.656 -0.957 -0.617 1.00 81.75 95 TRP A O 1
ATOM 765 N N . GLY A 1 96 ? -7.667 -1.730 -0.004 1.00 84.12 96 GLY A N 1
ATOM 766 C CA . GLY A 1 96 ? -8.049 -2.172 -1.342 1.00 84.12 96 GLY A CA 1
ATOM 767 C C . GLY A 1 96 ? -8.046 -1.036 -2.368 1.00 84.12 96 GLY A C 1
ATOM 768 O O . GLY A 1 96 ? -7.616 -1.229 -3.509 1.00 84.12 96 GLY A O 1
ATOM 769 N N . TRP A 1 97 ? -8.485 0.165 -1.979 1.00 82.44 97 TRP A N 1
ATOM 770 C CA . TRP A 1 97 ? -8.409 1.350 -2.837 1.00 82.44 97 TRP A CA 1
ATOM 771 C C . TRP A 1 97 ? -6.961 1.765 -3.118 1.00 82.44 97 TRP A C 1
ATOM 773 O O . TRP A 1 97 ? -6.598 2.011 -4.272 1.00 82.44 97 TRP A O 1
ATOM 783 N N . TYR A 1 98 ? -6.125 1.776 -2.083 1.00 79.44 98 TYR A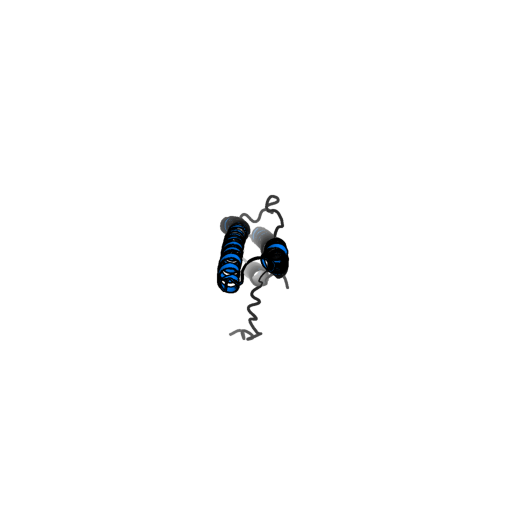 N 1
ATOM 784 C CA . TYR A 1 98 ? -4.713 2.115 -2.187 1.00 79.44 98 TYR A CA 1
ATOM 785 C C . TYR A 1 98 ? -3.954 1.145 -3.097 1.00 79.44 98 TYR A C 1
ATOM 787 O O . TYR A 1 98 ? -3.347 1.576 -4.076 1.00 79.44 98 TYR A O 1
ATOM 795 N N . VAL A 1 99 ? -4.068 -0.167 -2.863 1.00 82.75 99 VAL A N 1
ATOM 796 C CA . VAL A 1 99 ? -3.420 -1.199 -3.690 1.00 82.75 99 VAL A CA 1
ATOM 797 C C . VAL A 1 99 ? -3.866 -1.094 -5.147 1.00 82.75 99 VAL A C 1
ATOM 799 O O . VAL A 1 99 ? -3.027 -1.103 -6.049 1.00 82.75 99 VAL A O 1
ATOM 802 N N . LYS A 1 100 ? -5.169 -0.908 -5.402 1.00 84.06 100 LYS A N 1
ATOM 803 C CA . LYS A 1 100 ? -5.679 -0.694 -6.767 1.00 84.06 100 LYS A CA 1
ATOM 804 C C . LYS A 1 100 ? -5.062 0.535 -7.431 1.00 84.06 100 LYS A C 1
ATOM 806 O O . LYS A 1 100 ? -4.813 0.500 -8.632 1.00 84.06 100 LYS A O 1
ATOM 811 N N . SER A 1 101 ? -4.814 1.610 -6.684 1.00 79.88 101 SER A N 1
ATOM 812 C CA . SER A 1 101 ? -4.147 2.809 -7.204 1.00 79.88 101 SER A CA 1
ATOM 813 C C . SER A 1 101 ? -2.720 2.504 -7.680 1.00 79.88 101 SER A C 1
ATOM 815 O O . SER A 1 101 ? -2.338 2.898 -8.783 1.00 79.88 101 SER A O 1
ATOM 817 N N . ILE A 1 102 ? -1.962 1.726 -6.899 1.00 79.19 102 ILE A N 1
ATOM 818 C CA . ILE A 1 102 ? -0.591 1.312 -7.241 1.00 79.19 102 ILE A CA 1
ATOM 819 C C . ILE A 1 102 ? -0.583 0.420 -8.479 1.00 79.19 102 ILE A C 1
ATOM 821 O O . ILE A 1 102 ? 0.150 0.698 -9.429 1.00 79.19 102 ILE A O 1
ATOM 825 N N . VAL A 1 103 ? -1.411 -0.630 -8.480 1.00 84.44 103 VAL A N 1
ATOM 826 C CA . VAL A 1 103 ? -1.487 -1.600 -9.583 1.00 84.44 103 VAL A CA 1
ATOM 827 C C . VAL A 1 103 ? -1.862 -0.895 -10.881 1.00 84.44 103 VAL A C 1
ATOM 829 O O . VAL A 1 103 ? -1.178 -1.069 -11.880 1.00 84.44 103 VAL A O 1
ATOM 832 N N . ARG A 1 104 ? -2.842 0.019 -10.851 1.00 83.56 104 ARG A N 1
ATOM 833 C CA . ARG A 1 104 ? -3.192 0.846 -12.018 1.00 83.56 104 ARG A CA 1
ATOM 834 C C . ARG A 1 104 ? -2.024 1.698 -12.518 1.00 83.56 104 ARG A C 1
ATOM 836 O O . ARG A 1 104 ? -1.917 1.933 -13.718 1.00 83.56 104 ARG A O 1
ATOM 843 N N . GLY A 1 105 ? -1.172 2.195 -11.621 1.00 80.56 105 GLY A N 1
ATOM 844 C CA . GLY A 1 105 ? 0.049 2.911 -11.994 1.00 80.56 105 GLY A CA 1
ATOM 845 C C . GLY A 1 105 ? 1.041 2.013 -12.732 1.00 80.56 105 GLY A C 1
ATOM 846 O O . GLY A 1 105 ? 1.585 2.416 -13.757 1.00 80.56 105 GLY A O 1
ATOM 847 N N . ILE A 1 106 ? 1.228 0.784 -12.250 1.00 80.56 106 ILE A N 1
ATOM 848 C CA . ILE A 1 106 ? 2.101 -0.216 -12.877 1.00 80.56 106 ILE A CA 1
ATOM 849 C C . ILE A 1 106 ? 1.537 -0.658 -14.232 1.00 80.56 106 ILE A C 1
ATOM 851 O O . ILE A 1 106 ? 2.277 -0.653 -15.214 1.00 80.56 106 ILE A O 1
ATOM 855 N N . ASP A 1 107 ? 0.238 -0.952 -14.314 1.00 86.06 107 ASP A N 1
ATOM 856 C CA . ASP A 1 107 ? -0.435 -1.362 -15.551 1.00 86.06 107 ASP A CA 1
ATOM 857 C C . ASP A 1 107 ? -0.276 -0.311 -16.650 1.00 86.06 107 ASP A C 1
ATOM 859 O O . ASP A 1 107 ? 0.041 -0.647 -17.788 1.00 86.06 107 ASP A O 1
ATOM 863 N N . LYS A 1 108 ? -0.417 0.978 -16.314 1.00 84.62 108 LYS A N 1
ATOM 864 C CA . LYS A 1 108 ? -0.189 2.075 -17.268 1.00 84.62 108 LYS A CA 1
ATOM 865 C C . LYS A 1 108 ? 1.238 2.086 -17.813 1.00 84.62 108 LYS A C 1
ATOM 867 O O . LYS A 1 108 ? 1.431 2.306 -19.009 1.00 84.62 108 LYS A O 1
ATOM 872 N N . VAL A 1 109 ? 2.231 1.845 -16.957 1.00 81.12 109 VAL A N 1
ATOM 873 C CA . VAL A 1 109 ? 3.639 1.799 -17.376 1.00 81.12 109 VAL A CA 1
ATOM 874 C C . VAL A 1 109 ? 3.918 0.552 -18.220 1.00 81.12 109 VAL A C 1
ATOM 876 O O . VAL A 1 109 ? 4.586 0.657 -19.248 1.00 81.12 109 VAL A O 1
ATOM 879 N N . MET A 1 110 ? 3.370 -0.609 -17.848 1.00 83.19 110 MET A N 1
ATOM 880 C CA . MET A 1 110 ? 3.497 -1.838 -18.639 1.00 83.19 110 MET A CA 1
ATOM 881 C C . MET A 1 110 ? 2.821 -1.713 -20.004 1.00 83.19 110 MET A C 1
ATOM 883 O O . MET A 1 110 ? 3.412 -2.098 -21.009 1.00 83.19 110 MET A O 1
ATOM 887 N N . PHE A 1 111 ? 1.625 -1.128 -20.063 1.00 85.56 111 PHE A N 1
ATOM 888 C CA . PHE A 1 111 ? 0.909 -0.898 -21.315 1.00 85.56 111 PHE A CA 1
ATOM 889 C C . PHE A 1 111 ? 1.669 0.065 -22.240 1.00 85.56 111 PHE A C 1
ATOM 891 O O . PHE A 1 111 ? 1.763 -0.165 -23.444 1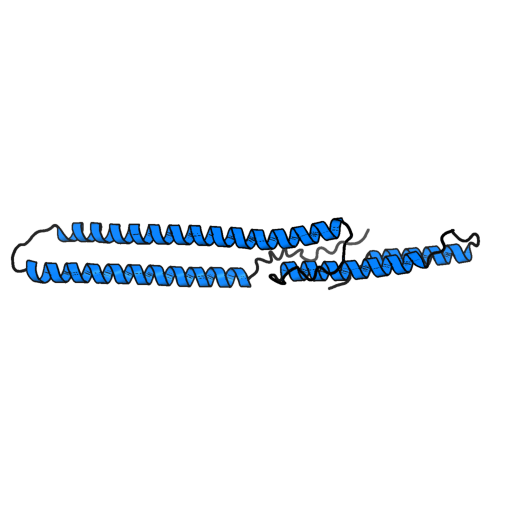.00 85.56 111 PHE A O 1
ATOM 898 N N . ALA A 1 112 ? 2.286 1.117 -21.692 1.00 82.56 112 ALA A N 1
ATOM 899 C CA . ALA A 1 112 ? 3.156 2.003 -22.468 1.00 82.56 112 ALA A CA 1
ATOM 900 C C . ALA A 1 112 ? 4.395 1.269 -23.010 1.00 82.56 112 ALA A C 1
ATOM 902 O O . ALA A 1 112 ? 4.740 1.415 -24.183 1.00 82.56 112 ALA A O 1
ATOM 903 N N . ALA A 1 113 ? 5.017 0.418 -22.187 1.00 80.56 113 ALA A N 1
ATOM 904 C CA . ALA A 1 113 ? 6.156 -0.398 -22.601 1.00 80.56 113 ALA A CA 1
ATOM 905 C C . ALA A 1 113 ? 5.791 -1.411 -23.702 1.00 80.56 113 ALA A C 1
ATOM 907 O O . ALA A 1 113 ? 6.576 -1.595 -24.631 1.00 80.56 113 ALA A O 1
ATOM 908 N N . GLN A 1 114 ? 4.598 -2.017 -23.646 1.00 84.06 114 GLN A N 1
ATOM 909 C CA . GLN A 1 114 ? 4.088 -2.902 -24.703 1.00 84.06 114 GLN A CA 1
ATOM 910 C C . GLN A 1 114 ? 3.939 -2.176 -26.044 1.00 84.06 114 GLN A C 1
ATOM 912 O O . GLN A 1 114 ? 4.260 -2.741 -27.086 1.00 84.06 114 GLN A O 1
ATOM 917 N N . ASN A 1 115 ? 3.537 -0.905 -26.019 1.00 86.69 115 ASN A N 1
ATOM 918 C CA . ASN A 1 115 ? 3.445 -0.066 -27.215 1.00 86.69 115 ASN A CA 1
ATOM 919 C C . ASN A 1 115 ? 4.794 0.532 -27.653 1.00 86.69 115 ASN A C 1
ATOM 921 O O . ASN A 1 115 ? 4.821 1.396 -28.528 1.00 86.69 115 ASN A O 1
ATOM 925 N N . LEU A 1 116 ? 5.914 0.106 -27.045 1.00 79.50 116 LEU A N 1
ATOM 926 C CA . LEU A 1 116 ? 7.260 0.659 -27.263 1.00 79.50 116 LEU A CA 1
ATOM 927 C C . LEU A 1 116 ? 7.348 2.179 -27.025 1.00 79.50 116 LEU A C 1
ATOM 929 O O . LEU A 1 116 ? 8.332 2.820 -27.415 1.00 79.50 116 LEU A O 1
ATOM 933 N N . ASP A 1 117 ? 6.356 2.760 -26.346 1.00 76.81 117 ASP A N 1
ATOM 934 C CA . ASP A 1 117 ? 6.357 4.160 -25.956 1.00 76.81 117 ASP A CA 1
ATOM 935 C C . ASP A 1 117 ? 7.090 4.298 -24.621 1.00 76.81 117 ASP A C 1
ATOM 937 O O . ASP A 1 117 ? 6.545 4.164 -23.524 1.00 76.81 117 ASP A O 1
ATOM 941 N N . LEU A 1 118 ? 8.396 4.526 -24.736 1.00 74.75 118 LEU A N 1
ATOM 942 C CA . LEU A 1 118 ? 9.303 4.729 -23.607 1.00 74.75 118 LEU A CA 1
ATOM 943 C C . LEU A 1 118 ? 9.514 6.218 -23.316 1.00 74.75 118 LEU A C 1
ATOM 945 O O . LEU A 1 118 ? 10.518 6.612 -22.715 1.00 74.75 118 LEU A O 1
ATOM 949 N N . THR A 1 119 ? 8.590 7.067 -23.769 1.00 75.06 119 THR A N 1
ATOM 950 C CA . THR A 1 119 ? 8.608 8.488 -23.442 1.00 75.06 119 THR A CA 1
ATOM 951 C C . THR A 1 119 ? 8.366 8.655 -21.945 1.00 75.06 119 T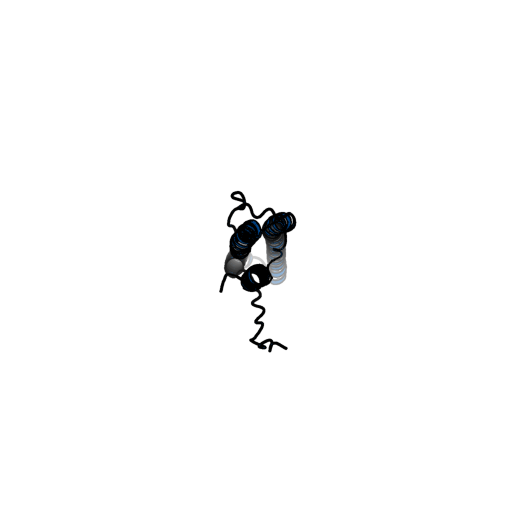HR A C 1
ATOM 953 O O . THR A 1 119 ? 7.495 8.016 -21.360 1.00 75.06 119 THR A O 1
ATOM 956 N N . ALA A 1 120 ? 9.168 9.500 -21.292 1.00 66.31 120 ALA A N 1
ATOM 957 C CA . ALA A 1 120 ? 9.060 9.717 -19.855 1.00 66.31 120 ALA A CA 1
ATOM 958 C C . ALA A 1 120 ? 7.680 10.305 -19.517 1.00 66.31 120 ALA A C 1
ATOM 960 O O . ALA A 1 120 ? 7.449 11.500 -19.712 1.00 66.31 120 ALA A O 1
ATOM 961 N N 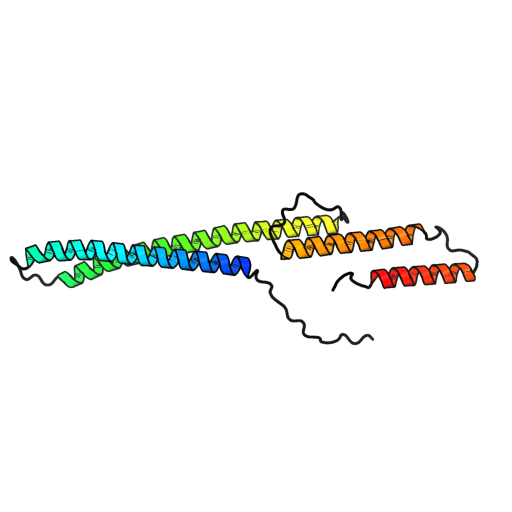. GLN A 1 121 ? 6.777 9.472 -18.994 1.00 68.38 121 GLN A N 1
ATOM 962 C CA . GLN A 1 121 ? 5.476 9.918 -18.509 1.00 68.38 121 GLN A CA 1
ATOM 963 C C . GLN A 1 121 ? 5.695 10.805 -17.280 1.00 68.38 121 GLN A C 1
ATOM 965 O O . GLN A 1 121 ? 5.960 10.328 -16.176 1.00 68.38 121 GLN A O 1
ATOM 970 N N . ARG A 1 122 ? 5.632 12.124 -17.488 1.00 65.06 122 ARG A N 1
ATOM 971 C CA . ARG A 1 122 ? 5.777 13.132 -16.424 1.00 65.06 122 ARG A CA 1
ATOM 972 C C . ARG A 1 122 ? 4.596 13.136 -15.454 1.00 65.06 122 ARG A C 1
ATOM 974 O O . ARG A 1 122 ? 4.733 13.652 -14.352 1.00 65.06 122 ARG A O 1
ATOM 981 N N . ASP A 1 123 ? 3.481 12.536 -15.858 1.00 68.12 123 ASP A N 1
ATOM 982 C CA . ASP A 1 123 ? 2.207 12.603 -15.143 1.00 68.12 123 ASP A CA 1
ATOM 983 C C . ASP A 1 123 ? 2.019 11.491 -14.097 1.00 68.12 123 ASP A C 1
ATOM 985 O O . ASP A 1 123 ? 1.069 11.492 -13.312 1.00 68.12 123 ASP A O 1
ATOM 989 N N . VAL A 1 124 ? 2.943 10.526 -14.040 1.00 66.12 124 VAL A N 1
ATOM 990 C CA . VAL A 1 124 ? 2.899 9.468 -13.029 1.00 66.12 124 VAL A CA 1
ATOM 991 C C . VAL A 1 124 ? 3.512 10.005 -11.738 1.00 66.12 124 VAL A C 1
ATOM 993 O O . VAL A 1 124 ? 4.733 10.112 -11.600 1.00 66.12 124 VAL A O 1
ATOM 996 N N . LYS A 1 125 ? 2.653 10.362 -10.776 1.00 64.81 125 LYS A N 1
ATOM 997 C CA . LYS A 1 125 ? 3.081 10.762 -9.428 1.00 64.81 125 LYS A CA 1
ATOM 998 C C . LYS A 1 125 ? 3.955 9.659 -8.821 1.00 64.81 125 LYS A C 1
ATOM 1000 O O . LYS A 1 125 ? 3.551 8.497 -8.774 1.00 64.81 125 LYS A O 1
ATOM 1005 N N . ARG A 1 126 ? 5.143 10.032 -8.334 1.00 62.31 126 ARG A N 1
ATOM 1006 C CA . ARG A 1 126 ? 6.071 9.141 -7.617 1.00 62.31 126 ARG A CA 1
ATOM 1007 C C . ARG A 1 126 ? 5.497 8.812 -6.245 1.00 62.31 126 ARG A C 1
ATOM 1009 O O . ARG A 1 126 ? 5.814 9.462 -5.257 1.00 62.31 126 ARG A O 1
ATOM 1016 N N . ALA A 1 127 ? 4.568 7.868 -6.220 1.00 62.41 127 ALA A N 1
ATOM 1017 C CA . ALA A 1 127 ? 3.879 7.474 -5.001 1.00 62.41 127 ALA A CA 1
ATOM 1018 C C . ALA A 1 127 ? 4.568 6.297 -4.292 1.00 62.41 127 ALA A C 1
ATOM 1020 O O . ALA A 1 127 ? 4.390 6.148 -3.090 1.00 62.41 127 ALA A O 1
ATOM 1021 N N . HIS A 1 128 ? 5.352 5.474 -5.008 1.00 66.00 128 HIS A N 1
ATOM 1022 C CA . HIS A 1 128 ? 5.880 4.212 -4.475 1.00 66.00 128 HIS A CA 1
ATOM 1023 C C . HIS A 1 128 ? 7.283 3.854 -4.940 1.00 66.00 128 HIS A C 1
ATOM 1025 O O . HIS A 1 128 ? 7.609 3.986 -6.117 1.00 66.00 128 HIS A O 1
ATOM 1031 N N . ALA A 1 129 ? 8.055 3.247 -4.035 1.00 74.19 129 ALA A N 1
ATOM 1032 C CA . ALA A 1 129 ? 9.395 2.736 -4.314 1.00 74.19 129 ALA A CA 1
ATOM 1033 C C . ALA A 1 129 ? 9.411 1.676 -5.431 1.00 74.19 129 ALA A C 1
ATOM 1035 O O . ALA A 1 129 ? 10.337 1.648 -6.244 1.00 74.19 129 ALA A O 1
ATOM 1036 N N . VAL A 1 130 ? 8.382 0.821 -5.500 1.00 74.62 130 VAL A N 1
ATOM 1037 C CA . VAL A 1 130 ? 8.223 -0.166 -6.584 1.00 74.62 130 VAL A CA 1
ATOM 1038 C C . VAL A 1 130 ? 7.991 0.541 -7.916 1.00 74.62 130 VAL A C 1
ATOM 1040 O O . VAL A 1 130 ? 8.680 0.250 -8.890 1.00 74.62 130 VAL A O 1
ATOM 1043 N N . LEU A 1 131 ? 7.090 1.524 -7.949 1.00 76.56 131 LEU A N 1
ATOM 1044 C CA . LEU A 1 131 ? 6.833 2.316 -9.149 1.00 76.56 131 LEU A CA 1
ATOM 1045 C C . LEU A 1 131 ? 8.089 3.085 -9.581 1.00 76.56 131 LEU A C 1
ATOM 1047 O O . LEU A 1 131 ? 8.413 3.108 -10.761 1.00 76.56 131 LEU A O 1
ATOM 1051 N N . ASP A 1 132 ? 8.866 3.617 -8.639 1.00 79.69 132 ASP A N 1
ATOM 1052 C CA . ASP A 1 132 ? 10.152 4.258 -8.921 1.00 79.69 132 ASP A CA 1
ATOM 1053 C C . ASP A 1 132 ? 11.196 3.280 -9.476 1.00 79.69 132 ASP A C 1
ATOM 1055 O O . ASP A 1 132 ? 12.015 3.666 -10.313 1.00 79.69 132 ASP A O 1
ATOM 1059 N N . ARG A 1 133 ? 11.206 2.013 -9.039 1.00 81.44 133 ARG A N 1
ATOM 1060 C CA . ARG A 1 133 ? 12.047 0.971 -9.656 1.00 81.44 133 ARG A CA 1
ATOM 1061 C C . ARG A 1 133 ? 11.602 0.687 -11.084 1.00 81.44 133 ARG A C 1
ATOM 1063 O O . ARG A 1 133 ? 12.449 0.678 -11.970 1.00 81.44 133 ARG A O 1
ATOM 1070 N N . VAL A 1 134 ? 10.299 0.538 -11.319 1.00 80.38 134 VAL A N 1
ATOM 1071 C CA . VAL A 1 134 ? 9.745 0.317 -12.663 1.00 80.38 134 VAL A CA 1
ATOM 1072 C C . VAL A 1 134 ? 10.050 1.508 -13.580 1.00 80.38 134 VAL A C 1
ATOM 1074 O O . VAL A 1 134 ? 10.514 1.314 -14.697 1.00 80.38 134 VAL A O 1
ATOM 1077 N N . LEU A 1 135 ? 9.891 2.745 -13.104 1.00 82.19 135 LEU A N 1
ATOM 1078 C CA . LEU A 1 135 ? 10.221 3.954 -13.865 1.00 82.19 135 LEU A CA 1
ATOM 1079 C C . LEU A 1 135 ? 11.727 4.072 -14.143 1.00 82.19 135 LEU A C 1
ATOM 1081 O O . LEU A 1 135 ? 12.120 4.508 -15.226 1.00 82.19 135 LEU A O 1
ATOM 1085 N N . ARG A 1 136 ? 12.589 3.694 -13.189 1.00 84.56 136 ARG A N 1
ATOM 1086 C CA . ARG A 1 136 ? 14.044 3.633 -13.409 1.00 84.56 136 ARG A CA 1
ATOM 1087 C C . ARG A 1 136 ? 14.403 2.594 -14.464 1.00 84.56 136 ARG A C 1
ATOM 1089 O O . ARG A 1 136 ? 15.145 2.923 -15.387 1.00 84.56 136 ARG A O 1
ATOM 1096 N N . TRP A 1 137 ? 13.829 1.399 -14.363 1.00 85.06 137 TRP A N 1
ATOM 1097 C CA . TRP A 1 137 ? 13.982 0.346 -15.360 1.00 85.06 137 TRP A CA 1
ATOM 1098 C C . TRP A 1 137 ? 13.520 0.817 -16.746 1.00 85.06 137 TRP A C 1
ATOM 1100 O O . TRP A 1 137 ? 14.283 0.726 -17.701 1.00 85.06 137 TRP A O 1
ATOM 1110 N N . GLN A 1 138 ? 12.339 1.436 -16.850 1.00 83.44 138 GLN A N 1
ATOM 1111 C CA . GLN A 1 138 ? 11.806 1.948 -18.117 1.00 83.44 138 GLN A CA 1
ATOM 1112 C C . GLN A 1 138 ? 12.745 2.985 -18.756 1.00 83.44 138 GLN A C 1
ATOM 1114 O O . GLN A 1 138 ? 12.969 2.965 -19.966 1.00 83.44 138 GLN A O 1
ATOM 1119 N N . ARG A 1 139 ? 13.337 3.883 -17.955 1.00 84.44 139 ARG A N 1
ATOM 1120 C CA . ARG A 1 139 ? 14.328 4.858 -18.446 1.00 84.44 139 ARG A CA 1
ATOM 1121 C C . ARG A 1 139 ? 15.612 4.183 -18.921 1.00 84.44 139 ARG A C 1
ATOM 1123 O O . ARG A 1 139 ? 16.128 4.558 -19.973 1.00 84.44 139 ARG A O 1
ATOM 1130 N N . ALA A 1 140 ? 16.126 3.213 -18.165 1.00 85.25 140 ALA A N 1
ATOM 1131 C CA . ALA A 1 140 ? 17.314 2.453 -18.546 1.00 85.25 140 ALA A CA 1
ATOM 1132 C C . ALA A 1 140 ? 17.085 1.696 -19.864 1.00 85.25 140 ALA A C 1
ATOM 1134 O O . ALA A 1 140 ? 17.918 1.760 -20.771 1.00 85.25 140 ALA A O 1
ATOM 1135 N N . GLU A 1 141 ? 15.913 1.083 -20.012 1.00 84.19 141 GLU A N 1
ATOM 1136 C CA . GLU A 1 141 ? 15.517 0.364 -21.219 1.00 84.19 141 GLU A CA 1
ATOM 1137 C C . GLU A 1 141 ? 15.331 1.306 -22.418 1.00 84.19 141 GLU A C 1
ATOM 1139 O O . GLU A 1 141 ? 15.824 1.037 -23.513 1.00 84.19 141 GLU A O 1
ATOM 1144 N N . GLY A 1 142 ? 14.731 2.482 -22.211 1.00 84.62 142 GLY A N 1
ATOM 1145 C CA . GLY A 1 142 ? 14.644 3.523 -23.238 1.00 84.62 142 GLY A CA 1
ATOM 1146 C C . GLY A 1 142 ? 16.017 3.986 -23.736 1.00 84.62 142 GLY A C 1
ATOM 1147 O O . GLY A 1 142 ? 16.219 4.168 -24.940 1.00 84.62 142 GLY A O 1
ATOM 1148 N N . LEU A 1 143 ? 16.995 4.132 -22.837 1.00 85.38 143 LEU A N 1
ATOM 1149 C CA . LEU A 1 143 ? 18.379 4.454 -23.204 1.00 85.38 143 LEU A CA 1
ATOM 1150 C C . LEU A 1 143 ? 19.069 3.302 -23.948 1.00 85.38 143 LEU A C 1
ATOM 1152 O O . LEU A 1 143 ? 19.829 3.556 -24.888 1.00 85.38 143 LEU A O 1
ATOM 1156 N N . ARG A 1 144 ? 18.805 2.049 -23.558 1.00 82.00 144 ARG A N 1
ATOM 1157 C CA . ARG A 1 144 ? 19.303 0.848 -24.248 1.00 82.00 144 ARG A CA 1
ATOM 1158 C C . ARG A 1 144 ? 18.781 0.791 -25.681 1.00 82.00 144 ARG A C 1
ATOM 1160 O O . ARG A 1 144 ? 19.577 0.713 -26.616 1.00 82.00 144 ARG A O 1
ATOM 1167 N N . LEU A 1 145 ? 17.475 0.951 -25.875 1.00 84.31 145 LEU A N 1
ATOM 1168 C CA . LEU A 1 145 ? 16.853 0.938 -27.201 1.00 84.31 145 LEU A CA 1
ATOM 1169 C C . LEU A 1 145 ? 17.294 2.113 -28.079 1.00 84.31 145 LEU A C 1
ATOM 1171 O O . LEU A 1 145 ? 17.515 1.928 -29.275 1.00 84.31 145 LEU A O 1
ATOM 1175 N N . ARG A 1 146 ? 17.502 3.308 -27.508 1.00 85.81 146 ARG A N 1
ATOM 1176 C CA . ARG A 1 146 ? 18.092 4.441 -28.245 1.00 85.81 146 ARG A CA 1
ATOM 1177 C C . ARG A 1 146 ? 19.503 4.133 -28.744 1.00 85.81 146 ARG A C 1
ATOM 1179 O O . ARG A 1 146 ? 19.808 4.459 -29.889 1.00 85.81 146 ARG A O 1
ATOM 1186 N N . ARG A 1 147 ? 20.342 3.485 -27.927 1.00 83.38 147 ARG A N 1
ATOM 1187 C CA . ARG A 1 147 ? 21.686 3.051 -28.341 1.00 83.38 147 ARG A CA 1
ATOM 1188 C C . ARG A 1 147 ? 21.635 2.016 -29.456 1.00 83.38 147 ARG A C 1
ATOM 1190 O O . ARG A 1 147 ? 22.335 2.188 -30.446 1.00 83.38 147 ARG A O 1
ATOM 1197 N N . ILE A 1 148 ? 20.779 1.003 -29.326 1.00 83.44 148 ILE A N 1
ATOM 1198 C CA . ILE A 1 148 ? 20.587 -0.015 -30.368 1.00 83.44 148 ILE A CA 1
ATOM 1199 C C . ILE A 1 148 ? 20.131 0.651 -31.670 1.00 83.44 148 ILE A C 1
ATOM 1201 O O . ILE A 1 148 ? 20.743 0.436 -32.708 1.00 83.44 148 ILE A O 1
ATOM 1205 N N . ARG A 1 149 ? 19.125 1.533 -31.617 1.00 85.31 149 ARG A N 1
ATOM 1206 C CA . ARG A 1 149 ? 18.627 2.262 -32.793 1.00 85.31 149 ARG A CA 1
ATOM 1207 C C . ARG A 1 149 ? 19.703 3.136 -33.438 1.00 85.31 149 ARG A C 1
ATOM 1209 O O . ARG A 1 149 ? 19.775 3.195 -34.659 1.00 85.31 149 ARG A O 1
ATOM 1216 N N . HIS A 1 150 ? 20.525 3.813 -32.637 1.00 85.81 150 HIS A N 1
ATOM 1217 C CA . HIS A 1 150 ? 21.647 4.598 -33.147 1.00 85.81 150 HIS A CA 1
ATOM 1218 C C . HIS A 1 150 ? 22.677 3.704 -33.842 1.00 85.81 150 HIS A C 1
ATOM 1220 O O . HIS A 1 150 ? 23.076 4.014 -34.955 1.00 85.81 150 HIS A O 1
ATOM 1226 N N . SER A 1 151 ? 23.062 2.579 -33.233 1.00 82.69 151 SER A N 1
ATOM 1227 C CA . SER A 1 151 ? 23.965 1.615 -33.866 1.00 82.69 151 SER A CA 1
ATOM 1228 C C . SER A 1 151 ? 23.391 1.062 -35.168 1.00 82.69 151 SER A C 1
ATOM 1230 O O . SER A 1 151 ? 24.094 1.079 -36.166 1.00 82.69 151 SER A O 1
ATOM 1232 N N . VAL A 1 152 ? 22.114 0.665 -35.186 1.00 83.00 152 VAL A N 1
ATOM 1233 C CA . VAL A 1 152 ? 21.436 0.137 -36.383 1.00 83.00 152 VAL A CA 1
ATOM 1234 C C . VAL A 1 152 ? 21.390 1.158 -37.520 1.00 83.00 152 VAL A C 1
ATOM 1236 O O . VAL A 1 152 ? 21.590 0.783 -38.665 1.00 83.00 152 VAL A O 1
ATOM 1239 N N . ARG A 1 153 ? 21.193 2.449 -37.225 1.00 84.31 153 ARG A N 1
ATOM 1240 C CA . ARG A 1 153 ? 21.204 3.516 -38.245 1.00 84.31 153 ARG A CA 1
ATOM 1241 C C . ARG A 1 153 ? 22.549 3.709 -38.945 1.00 84.31 153 ARG A C 1
ATOM 1243 O O . ARG A 1 153 ? 22.565 4.287 -40.022 1.00 84.31 153 ARG A O 1
ATOM 1250 N N . HIS A 1 154 ? 23.651 3.283 -38.330 1.00 80.88 154 HIS A N 1
ATOM 1251 C CA . HIS A 1 154 ? 24.988 3.357 -38.930 1.00 80.88 154 HIS A CA 1
ATOM 1252 C C . HIS A 1 154 ? 25.360 2.091 -39.706 1.00 80.88 154 HIS A C 1
ATOM 1254 O O . HIS A 1 154 ? 26.458 2.023 -40.255 1.00 80.88 154 HIS A O 1
ATOM 1260 N N . LEU A 1 155 ? 24.484 1.079 -39.751 1.00 80.62 155 LEU A N 1
ATOM 1261 C CA . LEU A 1 155 ? 24.690 -0.052 -40.646 1.00 80.62 155 LEU A CA 1
ATOM 1262 C C . LEU A 1 155 ? 24.316 0.329 -42.086 1.00 80.62 155 LEU A C 1
ATOM 1264 O O . LEU A 1 155 ? 23.308 1.002 -42.289 1.00 80.62 155 LEU A O 1
ATOM 1268 N N . PRO A 1 156 ? 25.096 -0.122 -43.083 1.00 81.00 156 PRO A N 1
ATOM 1269 C CA . PRO A 1 156 ? 24.737 0.050 -44.483 1.00 81.00 156 PRO A CA 1
ATOM 1270 C C . PRO A 1 156 ? 23.471 -0.755 -44.818 1.00 81.00 156 PRO A C 1
ATOM 1272 O O . PRO A 1 156 ? 23.330 -1.899 -44.383 1.00 81.00 156 PRO A O 1
ATOM 1275 N N . ASP A 1 157 ? 22.577 -0.174 -45.627 1.00 80.12 157 ASP A N 1
ATOM 1276 C CA . ASP A 1 157 ? 21.306 -0.799 -46.046 1.00 80.12 157 ASP A CA 1
ATOM 1277 C C . ASP A 1 157 ? 21.512 -2.089 -46.858 1.00 80.12 157 ASP A C 1
ATOM 1279 O O . ASP A 1 157 ? 20.646 -2.964 -46.910 1.00 80.12 157 ASP A O 1
ATOM 1283 N N . THR A 1 158 ? 22.686 -2.236 -47.474 1.00 81.38 158 THR A N 1
ATOM 1284 C CA . THR A 1 158 ? 23.091 -3.422 -48.228 1.00 81.38 158 THR A CA 1
ATOM 1285 C C . THR A 1 158 ? 24.349 -4.028 -47.629 1.00 81.38 158 THR A C 1
ATOM 1287 O O . THR A 1 158 ? 25.309 -3.317 -47.330 1.00 81.38 158 THR A O 1
ATOM 1290 N N . LEU A 1 159 ? 24.377 -5.358 -47.508 1.00 76.62 159 LEU A N 1
ATOM 1291 C CA . LEU A 1 159 ? 25.592 -6.080 -47.136 1.00 76.62 159 LEU A CA 1
ATOM 1292 C C . LEU A 1 159 ? 26.696 -5.773 -48.160 1.00 76.62 159 LEU A C 1
ATOM 1294 O O . LEU A 1 159 ? 26.499 -6.078 -49.339 1.00 76.62 159 LEU A O 1
ATOM 1298 N N . PRO A 1 160 ? 27.846 -5.223 -47.734 1.00 79.25 160 PRO A N 1
ATOM 1299 C CA . PRO A 1 160 ? 28.935 -4.938 -48.652 1.00 79.25 160 PRO A CA 1
ATOM 1300 C C . PRO A 1 160 ? 29.400 -6.224 -49.345 1.00 79.25 160 PRO A C 1
ATOM 1302 O O . PRO A 1 160 ? 29.436 -7.306 -48.740 1.00 79.25 160 PRO A O 1
ATOM 1305 N N . ALA A 1 161 ? 29.704 -6.101 -50.638 1.00 77.94 161 ALA A N 1
ATOM 1306 C CA . ALA A 1 161 ? 30.155 -7.211 -51.476 1.00 77.94 161 ALA A CA 1
ATOM 1307 C C . ALA A 1 161 ? 31.565 -7.678 -51.085 1.00 77.94 161 ALA A C 1
ATOM 1309 O O . ALA A 1 161 ? 31.917 -8.840 -51.289 1.00 77.94 161 ALA A O 1
ATOM 1310 N N . GLU A 1 162 ? 32.356 -6.787 -50.486 1.00 87.62 162 GLU A N 1
ATOM 1311 C CA . GLU A 1 162 ? 33.724 -7.074 -50.097 1.00 87.62 162 GLU A CA 1
ATOM 1312 C C . GLU A 1 162 ? 33.776 -7.882 -48.781 1.00 87.62 162 GLU A C 1
ATOM 1314 O O . GLU A 1 162 ? 33.168 -7.503 -47.770 1.00 87.62 162 GLU A O 1
ATOM 1319 N N . PRO A 1 163 ? 34.499 -9.017 -48.742 1.00 83.12 163 PRO A N 1
ATOM 1320 C CA . PRO A 1 163 ? 34.505 -9.911 -47.583 1.00 83.12 163 PRO A CA 1
ATOM 1321 C C . PRO A 1 163 ? 35.113 -9.275 -46.322 1.00 83.12 163 PRO A C 1
ATOM 1323 O O . PRO A 1 163 ? 34.722 -9.637 -45.208 1.00 83.12 163 PRO A O 1
ATOM 1326 N N . ALA A 1 164 ? 36.034 -8.316 -46.475 1.00 82.06 164 ALA A N 1
ATOM 1327 C CA . ALA A 1 164 ? 36.634 -7.577 -45.363 1.00 82.06 164 ALA A CA 1
ATOM 1328 C C . ALA A 1 164 ? 35.613 -6.657 -44.671 1.00 82.06 164 ALA A C 1
ATOM 1330 O O . ALA A 1 164 ? 35.453 -6.712 -43.448 1.00 82.06 164 ALA A O 1
ATOM 1331 N N . GLU A 1 165 ? 34.851 -5.889 -45.452 1.00 80.12 165 GLU A N 1
ATOM 1332 C CA . GLU A 1 165 ? 33.785 -5.019 -44.949 1.00 80.12 165 GLU A CA 1
ATOM 1333 C C . GLU A 1 165 ? 32.638 -5.830 -44.333 1.00 80.12 165 GLU A C 1
ATOM 1335 O O . GLU A 1 165 ? 32.145 -5.505 -43.250 1.00 80.12 165 GLU A O 1
ATOM 1340 N N . ARG A 1 166 ? 32.269 -6.965 -44.942 1.00 81.31 166 ARG A N 1
ATOM 1341 C CA . ARG A 1 166 ? 31.256 -7.876 -44.385 1.00 81.31 166 ARG A CA 1
ATOM 1342 C C . ARG A 1 166 ? 31.664 -8.413 -43.006 1.00 81.31 166 ARG A C 1
ATOM 1344 O O . ARG A 1 166 ? 30.822 -8.511 -42.111 1.00 81.31 166 ARG A O 1
ATOM 1351 N N . LYS A 1 167 ? 32.948 -8.732 -42.799 1.00 83.44 167 LYS A N 1
ATOM 1352 C CA . LYS A 1 167 ? 33.470 -9.176 -41.494 1.00 83.44 167 LYS A CA 1
ATOM 1353 C C . LYS A 1 167 ? 33.399 -8.060 -40.446 1.00 83.44 167 LYS A C 1
ATOM 1355 O O . LYS A 1 167 ? 33.047 -8.340 -39.299 1.00 83.44 167 LYS A O 1
ATOM 1360 N N . ALA A 1 168 ? 33.672 -6.814 -40.837 1.00 81.69 168 ALA A N 1
ATOM 1361 C CA . ALA A 1 168 ? 33.552 -5.648 -39.961 1.00 81.69 168 ALA A CA 1
ATOM 1362 C C . ALA A 1 168 ? 32.092 -5.382 -39.548 1.00 81.69 168 ALA A C 1
ATOM 1364 O O . ALA A 1 168 ? 31.813 -5.189 -38.363 1.00 81.69 168 ALA A O 1
ATOM 1365 N N . VAL A 1 169 ? 31.143 -5.473 -40.487 1.00 81.75 169 VAL A N 1
ATOM 1366 C CA . VAL A 1 169 ? 29.703 -5.331 -40.207 1.00 81.75 169 VAL A CA 1
ATOM 1367 C C . VAL A 1 169 ? 29.198 -6.438 -39.273 1.00 81.75 169 VAL A C 1
ATOM 1369 O O . VAL A 1 169 ? 28.497 -6.155 -38.302 1.00 81.75 169 VAL A O 1
ATOM 1372 N N . LEU A 1 170 ? 29.600 -7.696 -39.491 1.00 81.94 170 LEU A N 1
ATOM 1373 C CA . LEU A 1 170 ? 29.244 -8.814 -38.604 1.00 81.94 170 LEU A CA 1
ATOM 1374 C C . LEU A 1 170 ? 29.836 -8.663 -37.194 1.00 81.94 170 LEU A C 1
ATOM 1376 O O . LEU A 1 170 ? 29.171 -8.995 -36.211 1.00 81.94 170 LEU A O 1
ATOM 1380 N N . ALA A 1 171 ? 31.063 -8.148 -37.076 1.00 83.62 171 ALA A N 1
ATOM 1381 C CA . ALA A 1 171 ? 31.664 -7.832 -35.782 1.00 83.62 171 ALA A CA 1
ATOM 1382 C C . ALA A 1 171 ? 30.891 -6.713 -35.063 1.00 83.62 171 ALA A C 1
ATOM 1384 O O . ALA A 1 171 ? 30.633 -6.818 -33.863 1.00 83.62 171 ALA A O 1
ATOM 1385 N N . HIS A 1 172 ? 30.449 -5.688 -35.799 1.00 80.19 172 HIS A N 1
ATOM 1386 C CA . HIS A 1 172 ? 29.616 -4.619 -35.252 1.00 80.19 172 HIS A CA 1
ATOM 1387 C C . HIS A 1 172 ? 28.247 -5.136 -34.781 1.00 80.19 172 HIS A C 1
ATOM 1389 O O . HIS A 1 172 ? 27.814 -4.806 -33.679 1.00 80.19 172 HIS A O 1
ATOM 1395 N N . LEU A 1 173 ? 27.598 -6.018 -35.551 1.00 80.50 173 LEU A N 1
ATOM 1396 C CA . LEU A 1 173 ? 26.337 -6.664 -35.164 1.00 80.50 173 LEU A CA 1
ATOM 1397 C C . LEU A 1 173 ? 26.476 -7.522 -33.904 1.00 80.50 173 LEU A C 1
ATOM 1399 O O . LEU A 1 173 ? 25.607 -7.469 -33.035 1.00 80.50 173 LEU A O 1
ATOM 1403 N N . ARG A 1 174 ? 27.580 -8.267 -33.763 1.00 83.56 174 ARG A N 1
ATOM 1404 C CA . ARG A 1 174 ? 27.874 -9.015 -32.529 1.00 83.56 174 ARG A CA 1
ATOM 1405 C C . ARG A 1 174 ? 28.029 -8.082 -31.333 1.00 83.56 174 ARG A C 1
ATOM 1407 O O . ARG A 1 174 ? 27.395 -8.318 -30.314 1.00 83.56 174 ARG A O 1
ATOM 1414 N N . MET A 1 175 ? 28.754 -6.970 -31.480 1.00 80.44 175 MET A N 1
ATOM 1415 C CA . MET A 1 175 ? 28.866 -5.968 -30.411 1.00 80.44 175 MET A CA 1
ATOM 1416 C C . MET A 1 175 ? 27.516 -5.343 -30.035 1.00 80.44 175 MET A C 1
ATOM 1418 O O . MET A 1 175 ? 27.282 -5.060 -28.861 1.00 80.44 175 MET A O 1
ATOM 1422 N N . VAL A 1 176 ? 26.624 -5.106 -31.001 1.00 79.25 176 VAL A N 1
ATOM 1423 C CA . VAL A 1 176 ? 25.266 -4.605 -30.725 1.00 79.25 176 VAL A CA 1
ATOM 1424 C C . VAL A 1 176 ? 24.435 -5.655 -29.989 1.00 79.25 176 VAL A C 1
ATOM 1426 O O . VAL A 1 176 ? 23.743 -5.302 -29.035 1.00 79.25 176 VAL A O 1
ATOM 1429 N N . ASN A 1 177 ? 24.538 -6.927 -30.378 1.00 78.94 177 ASN A N 1
ATOM 1430 C CA . ASN A 1 177 ? 23.863 -8.034 -29.705 1.00 78.94 177 ASN A CA 1
ATOM 1431 C C . ASN A 1 177 ? 24.359 -8.214 -28.260 1.00 78.94 177 ASN A C 1
ATOM 1433 O O . ASN A 1 177 ? 23.549 -8.294 -27.342 1.00 78.94 177 ASN A O 1
ATOM 1437 N N . ASP A 1 178 ? 25.674 -8.165 -28.039 1.00 78.94 178 ASP A N 1
ATOM 1438 C CA . ASP A 1 178 ? 26.280 -8.299 -26.708 1.00 78.94 178 ASP A CA 1
ATOM 1439 C C . ASP A 1 178 ? 25.928 -7.105 -25.804 1.00 78.94 178 ASP A C 1
ATOM 1441 O O . ASP A 1 178 ? 25.573 -7.273 -24.637 1.00 78.94 178 ASP A O 1
ATOM 1445 N N . ARG A 1 179 ? 25.917 -5.879 -26.351 1.00 71.19 179 ARG A N 1
ATOM 1446 C CA . ARG A 1 179 ? 25.417 -4.681 -25.643 1.00 71.19 179 ARG A CA 1
ATOM 1447 C C . ARG A 1 179 ? 23.916 -4.740 -25.376 1.00 71.19 179 ARG A C 1
ATOM 1449 O O . ARG A 1 179 ? 23.441 -4.121 -24.428 1.00 71.19 179 ARG A O 1
ATOM 1456 N N . GLY A 1 180 ? 23.174 -5.444 -26.224 1.00 64.75 180 GLY A N 1
ATOM 1457 C CA . GLY A 1 180 ? 21.776 -5.770 -26.011 1.00 64.75 180 GLY A CA 1
ATOM 1458 C C . GLY A 1 180 ? 21.602 -6.773 -24.874 1.00 64.75 180 GLY A C 1
ATOM 1459 O O . GLY A 1 180 ? 20.679 -6.611 -24.092 1.00 64.75 180 GLY A O 1
ATOM 1460 N N . ALA A 1 181 ? 22.470 -7.769 -24.731 1.00 67.81 181 ALA A N 1
ATOM 1461 C CA . ALA A 1 181 ? 22.312 -8.833 -23.740 1.00 67.81 181 ALA A CA 1
ATOM 1462 C C . ALA A 1 181 ? 22.581 -8.390 -22.289 1.00 67.81 181 ALA A C 1
ATOM 1464 O O . ALA A 1 181 ? 22.060 -9.010 -21.363 1.00 67.81 181 ALA A O 1
ATOM 1465 N N . HIS A 1 182 ? 23.347 -7.315 -22.074 1.00 64.06 182 HIS A N 1
ATOM 1466 C CA . HIS A 1 182 ? 23.661 -6.834 -20.729 1.00 64.06 182 HIS A CA 1
ATOM 1467 C C . HIS A 1 182 ? 22.602 -5.859 -20.177 1.00 64.06 182 HIS A C 1
ATOM 1469 O O . HIS A 1 182 ? 22.415 -4.773 -20.740 1.00 64.06 182 HIS A O 1
ATOM 1475 N N . PRO A 1 183 ? 21.926 -6.191 -19.058 1.00 58.22 183 PRO A N 1
ATOM 1476 C CA . PRO A 1 183 ? 21.075 -5.239 -18.358 1.00 58.22 183 PRO A CA 1
ATOM 1477 C C . PRO A 1 183 ? 21.932 -4.094 -17.806 1.00 58.22 183 PRO A C 1
ATOM 1479 O O . PRO A 1 183 ? 22.981 -4.304 -17.203 1.00 58.22 183 PRO A O 1
ATOM 1482 N N . LEU A 1 184 ? 21.492 -2.858 -18.034 1.00 54.59 184 LEU A N 1
ATOM 1483 C CA . LEU A 1 184 ? 22.133 -1.673 -17.472 1.00 54.59 184 LEU A CA 1
ATOM 1484 C C . LEU A 1 184 ? 21.614 -1.466 -16.051 1.00 54.59 184 LEU A C 1
ATOM 1486 O O . LEU A 1 184 ? 20.596 -0.800 -15.869 1.00 54.59 184 LEU A O 1
ATOM 1490 N N . GLY A 1 185 ? 22.313 -2.025 -15.071 1.00 49.75 185 GLY A N 1
ATOM 1491 C CA . GLY A 1 185 ? 22.138 -1.654 -13.670 1.00 49.75 185 GLY A CA 1
ATOM 1492 C C . GLY A 1 185 ? 22.069 -2.847 -12.733 1.00 49.75 185 GLY A C 1
ATOM 1493 O O . GLY A 1 185 ? 20.999 -3.427 -12.553 1.00 49.75 185 GLY A O 1
ATOM 1494 N N . GLU A 1 186 ? 23.204 -3.137 -12.106 1.00 40.16 186 GLU A N 1
ATOM 1495 C CA . GLU A 1 186 ? 23.235 -3.198 -10.641 1.00 40.16 186 GLU A CA 1
ATOM 1496 C C . GLU A 1 186 ? 23.451 -1.778 -10.103 1.00 40.16 186 GLU A C 1
ATOM 1498 O O . GLU A 1 186 ? 24.199 -1.011 -10.761 1.00 40.16 186 GLU A O 1
#

Secondary structure (DSSP, 8-state):
----------------HHHHHHHHHHHHHHHHHHHHHHHHHHHHHHHHHHHHHHHHTTT---TTHHHHHHHHHHHHHHHHHHHHHHHHHHHHHHHHHHHHHHHHHHHHHHHHHHTT-----TTS----HHHHHHHHHHHHHHHHHHHHHHHHHTS-SS--SSHHHHHHHHHHHHHHHHHHHS-S--

Sequence (186 aa):
MIPISADDRRQTIYVDHIVQKWLLVALVILECTLTGLAIWGLYAELGEIIERNTYRIHFSPDDNMLREFFIEGAKILIGAGVVNLVAIILADRIWGWYVKSIVRGIDKVMFAAQNLDLTAQRDVKRAHAVLDRVLRWQRAEGLRLRRIRHSVRHLPDTLPAEPAERKAVLAHLRMVNDRGAHPLGE

pLDDT: mean 75.96, std 11.06, range [36.31, 87.81]